Protein AF-A0A8S3T1K6-F1 (afdb_monomer)

Foldseek 3Di:
DDDDDDPPAQWDDPVQLVVLLVVLVPDPPNDDDPQQRHPQLSNCCSTRVGRDDLSNVVVVVCVVCCVPPPPCPPQQQLVVLVVCVVVVNDDPVRSVVSCVVSPFDWAFAQAPVQDDALWWKWAQDPNHIAIWGFQAFDDDDPFKTWTWIWFQDDDDDPDQTATATDIDIRGNPRNMITGDPPVPADWDDRNQLNVLSVVRGGPRPDDPPQHHRVNSSCVSTGPPDPD

Secondary structure (DSSP, 8-state):
------TTS----HHHHHHHHHHHHT-TT---BTTTBSHHHHHHHHHHS----HHHHHHHHHHHHHHHHTT---S-HHHHHHHHHHTT-S-HHHHHHHHHHHSSEEEEP-SGGG--TTPEEEEEETTEEEEEEEEEEEEE-SSEEEEEEEEEE---TTS--EEEEEEEEEETTSSSEEEE-TTTS-B--HHHHHHHHHHTTT----BTTTBSHHHHHHHHHB-----

Organism: Mytilus edulis (NCBI:txid6550)

Solvent-accessible surface area (backbone atoms only — not comparable to full-atom values): 12748 Å² total; per-residue (Å²): 138,83,83,75,78,55,98,88,51,79,58,55,55,73,70,50,23,53,50,45,49,53,53,50,72,68,34,91,85,61,64,81,33,85,76,77,39,28,72,52,13,50,51,33,26,31,39,52,69,48,74,51,39,71,76,40,56,50,59,61,42,51,61,57,48,52,72,74,51,52,95,62,63,71,49,46,66,64,60,44,48,50,56,32,33,77,71,64,67,32,57,68,72,56,37,55,53,47,49,64,68,65,71,47,53,67,48,57,24,62,52,77,85,66,58,60,54,31,36,35,37,37,35,79,51,96,89,25,63,42,30,26,26,28,59,40,82,73,47,79,57,99,61,35,36,36,28,32,29,37,30,59,44,80,73,57,100,90,44,81,34,24,26,38,79,44,83,44,76,47,51,37,80,38,73,36,24,36,54,51,53,68,89,87,40,60,58,50,56,40,68,56,13,28,52,50,46,60,75,44,54,65,46,57,75,62,32,95,87,85,32,36,31,56,52,52,33,46,61,29,32,47,57,76,79,81,114

Structure (mmCIF, N/CA/C/O backbone):
data_AF-A0A8S3T1K6-F1
#
_entry.id   AF-A0A8S3T1K6-F1
#
loop_
_atom_site.group_PDB
_atom_site.id
_atom_site.type_symbol
_atom_site.label_atom_id
_atom_site.label_alt_id
_atom_site.label_comp_id
_atom_site.label_asym_id
_atom_site.label_entity_id
_atom_site.label_seq_id
_atom_site.pdbx_PDB_ins_code
_atom_site.Cartn_x
_atom_site.Cartn_y
_atom_site.Cartn_z
_atom_site.occupancy
_atom_site.B_iso_or_equiv
_atom_site.auth_seq_id
_atom_site.auth_comp_id
_atom_site.auth_asym_id
_atom_site.auth_atom_id
_atom_site.pdbx_PDB_model_num
ATOM 1 N N . MET A 1 1 ? 0.928 -4.481 -21.062 1.00 30.59 1 MET A N 1
ATOM 2 C CA . MET A 1 1 ? 1.428 -3.323 -20.289 1.00 30.59 1 MET A CA 1
ATOM 3 C C . MET A 1 1 ? 2.335 -2.577 -21.249 1.00 30.59 1 MET A C 1
ATOM 5 O O . MET A 1 1 ? 3.313 -3.172 -21.669 1.00 30.59 1 MET A O 1
ATOM 9 N N . VAL A 1 2 ? 1.939 -1.391 -21.716 1.00 26.77 2 VAL A N 1
ATOM 10 C CA . VAL A 1 2 ? 2.766 -0.568 -22.615 1.00 26.77 2 VAL A CA 1
ATOM 11 C C . VAL A 1 2 ? 3.508 0.424 -21.729 1.00 26.77 2 VAL A C 1
ATOM 13 O O . VAL A 1 2 ? 2.879 1.086 -20.906 1.00 26.77 2 VAL A O 1
ATOM 16 N N . TYR A 1 3 ? 4.833 0.446 -21.823 1.00 37.25 3 TYR A N 1
ATOM 17 C CA . TYR A 1 3 ? 5.673 1.391 -21.096 1.00 37.25 3 TYR A CA 1
ATOM 18 C C . TYR A 1 3 ? 5.891 2.601 -22.000 1.00 37.25 3 TYR A C 1
ATOM 20 O O . TYR A 1 3 ? 6.473 2.457 -23.072 1.00 37.25 3 TYR A O 1
ATOM 28 N N . LYS A 1 4 ? 5.420 3.780 -21.585 1.00 36.78 4 LYS A N 1
ATOM 29 C CA . LYS A 1 4 ? 5.865 5.041 -22.180 1.00 36.78 4 LYS A CA 1
ATOM 30 C C . LYS A 1 4 ? 7.095 5.515 -21.419 1.00 36.78 4 LYS A C 1
ATOM 32 O O . LYS A 1 4 ? 7.043 5.740 -20.207 1.00 36.78 4 LYS A O 1
ATOM 37 N N . TYR A 1 5 ? 8.214 5.559 -22.126 1.00 40.50 5 TYR A N 1
ATOM 38 C CA . TYR A 1 5 ? 9.469 6.095 -21.622 1.00 40.50 5 TYR A CA 1
ATOM 39 C C . TYR A 1 5 ? 9.368 7.623 -21.685 1.00 40.50 5 TYR A C 1
ATOM 41 O O . TYR A 1 5 ? 8.749 8.154 -22.602 1.00 40.50 5 TYR A O 1
ATOM 49 N N . SER A 1 6 ? 9.850 8.320 -20.656 1.00 40.12 6 SER A N 1
ATOM 50 C CA . SER A 1 6 ? 9.861 9.786 -20.658 1.00 40.12 6 SER A CA 1
ATOM 51 C C . SER A 1 6 ? 10.886 10.294 -21.668 1.00 40.12 6 SER A C 1
ATOM 53 O O . SER A 1 6 ? 11.865 9.598 -21.930 1.00 40.12 6 SER A O 1
ATOM 55 N N . ASP A 1 7 ? 10.725 11.533 -22.135 1.00 43.38 7 ASP A N 1
ATOM 56 C CA . ASP A 1 7 ? 11.674 12.220 -23.035 1.00 43.38 7 ASP A CA 1
ATOM 57 C C . ASP A 1 7 ? 13.098 12.351 -22.452 1.00 43.38 7 ASP A C 1
ATOM 59 O O . ASP A 1 7 ? 14.026 12.780 -23.125 1.00 43.38 7 ASP A O 1
ATOM 63 N N . THR A 1 8 ? 13.283 11.967 -21.187 1.00 37.88 8 THR A N 1
ATOM 64 C CA . THR A 1 8 ? 14.559 11.939 -20.464 1.00 37.88 8 THR A CA 1
ATOM 65 C C . THR A 1 8 ? 15.312 10.606 -20.560 1.00 37.88 8 THR A C 1
ATOM 67 O O . THR A 1 8 ? 16.413 10.491 -20.027 1.00 37.88 8 THR A O 1
ATOM 70 N N . ILE A 1 9 ? 14.730 9.579 -21.186 1.00 45.38 9 ILE A N 1
ATOM 71 C CA . ILE A 1 9 ? 15.392 8.300 -21.467 1.00 45.38 9 ILE A CA 1
ATOM 72 C C . ILE A 1 9 ? 15.608 8.238 -22.974 1.00 45.38 9 ILE A C 1
ATOM 74 O O . ILE A 1 9 ? 14.625 8.285 -23.708 1.00 45.38 9 ILE A O 1
ATOM 78 N N . ASP A 1 10 ? 16.852 8.084 -23.431 1.00 54.78 10 ASP A N 1
ATOM 79 C CA . ASP A 1 10 ? 17.129 7.814 -24.845 1.00 54.78 10 ASP A CA 1
ATOM 80 C C . ASP A 1 10 ? 16.379 6.546 -25.269 1.00 54.78 10 ASP A C 1
ATOM 82 O O . ASP A 1 10 ? 16.622 5.442 -24.764 1.00 54.78 10 ASP A O 1
ATOM 86 N N . HIS A 1 11 ? 15.406 6.721 -26.157 1.00 57.06 11 HIS A N 1
ATOM 87 C CA . HIS A 1 11 ? 14.565 5.650 -26.658 1.00 57.06 11 HIS A CA 1
ATOM 88 C C . HIS A 1 11 ? 14.427 5.764 -28.170 1.00 57.06 11 HIS A C 1
ATOM 90 O O . HIS A 1 11 ? 14.341 6.851 -28.737 1.00 57.06 11 HIS A O 1
ATOM 96 N N . PHE A 1 12 ? 14.421 4.612 -28.829 1.00 71.50 12 PHE A N 1
ATOM 97 C CA . PHE A 1 12 ? 14.297 4.540 -30.275 1.00 71.50 12 PHE A CA 1
ATOM 98 C C . PHE A 1 12 ? 12.901 4.962 -30.733 1.00 71.50 12 PHE A C 1
ATOM 100 O O . PHE A 1 12 ? 11.913 4.826 -30.005 1.00 71.50 12 PHE A O 1
ATOM 107 N N . SER A 1 13 ? 12.801 5.426 -31.979 1.00 73.88 13 SER A N 1
ATOM 108 C CA . SER A 1 13 ? 11.503 5.751 -32.569 1.00 73.88 13 SER A CA 1
ATOM 109 C C . SER A 1 13 ? 10.594 4.510 -32.612 1.00 73.88 13 SER A C 1
ATOM 111 O O . SER A 1 13 ? 11.088 3.386 -32.737 1.00 73.88 13 SER A O 1
ATOM 113 N N . PRO A 1 14 ? 9.255 4.649 -32.587 1.00 70.38 14 PRO A N 1
ATOM 114 C CA . PRO A 1 14 ? 8.347 3.499 -32.647 1.00 70.38 14 PRO A CA 1
ATOM 115 C C . PRO A 1 14 ? 8.626 2.551 -33.823 1.00 70.38 14 PRO A C 1
ATOM 117 O O . PRO A 1 14 ? 8.550 1.330 -33.680 1.00 70.38 14 PRO A O 1
ATOM 120 N N . LYS A 1 15 ? 9.012 3.107 -34.979 1.00 74.88 15 LYS A N 1
ATOM 121 C CA . LYS A 1 15 ? 9.384 2.339 -36.173 1.00 74.88 15 LYS A CA 1
ATOM 122 C C . LYS A 1 15 ? 10.669 1.532 -35.956 1.00 74.88 15 LYS A C 1
ATOM 124 O O . LYS A 1 15 ? 10.734 0.367 -36.354 1.00 74.88 15 LYS A O 1
ATOM 129 N N . GLU A 1 16 ? 11.668 2.107 -35.295 1.00 73.12 16 GLU A N 1
ATOM 130 C CA . GLU A 1 16 ? 12.895 1.397 -34.923 1.00 73.12 16 GLU A CA 1
ATOM 131 C C . GLU A 1 16 ? 12.648 0.340 -33.849 1.00 73.12 16 GLU A C 1
ATOM 133 O O . GLU A 1 16 ? 13.160 -0.765 -33.987 1.00 73.12 16 GLU A O 1
ATOM 138 N N . ILE A 1 17 ? 11.821 0.609 -32.835 1.00 70.38 17 ILE A N 1
ATOM 139 C CA . ILE A 1 17 ? 11.464 -0.378 -31.801 1.00 70.38 17 ILE A CA 1
ATOM 140 C C . ILE A 1 17 ? 10.838 -1.623 -32.443 1.00 70.38 17 ILE A C 1
ATOM 142 O O . ILE A 1 17 ? 11.236 -2.749 -32.137 1.00 70.38 17 ILE A O 1
ATOM 146 N N . VAL A 1 18 ? 9.886 -1.431 -33.365 1.00 72.56 18 VAL A N 1
ATOM 147 C CA . VAL A 1 18 ? 9.251 -2.532 -34.109 1.00 72.56 18 VAL A CA 1
ATOM 148 C C . VAL A 1 18 ? 10.278 -3.270 -34.966 1.00 72.56 18 VAL A C 1
ATOM 150 O O . VAL A 1 18 ? 10.323 -4.499 -34.941 1.00 72.56 18 VAL A O 1
ATOM 153 N N . THR A 1 19 ? 11.144 -2.539 -35.671 1.00 75.44 19 THR A N 1
ATOM 154 C CA . THR A 1 19 ? 12.204 -3.136 -36.499 1.00 75.44 19 THR A CA 1
ATOM 155 C C . THR A 1 19 ? 13.134 -4.006 -35.655 1.00 75.44 19 THR A C 1
ATOM 157 O O . THR A 1 19 ? 13.366 -5.162 -35.994 1.00 75.44 19 THR A O 1
ATOM 160 N N . ARG A 1 20 ? 13.592 -3.493 -34.509 1.00 74.56 20 ARG A N 1
ATOM 161 C CA . ARG A 1 20 ? 14.453 -4.193 -33.546 1.00 74.56 20 ARG A CA 1
ATOM 162 C C . ARG A 1 20 ? 13.785 -5.447 -32.981 1.00 74.56 20 ARG A C 1
ATOM 164 O O . ARG A 1 20 ? 14.425 -6.489 -32.878 1.00 74.56 20 ARG A O 1
ATOM 171 N N . ALA A 1 21 ? 12.495 -5.382 -32.654 1.00 69.75 21 ALA A N 1
ATOM 172 C CA . ALA A 1 21 ? 11.753 -6.542 -32.166 1.00 69.75 21 ALA A CA 1
ATOM 173 C C . ALA A 1 21 ? 11.639 -7.649 -33.231 1.00 69.75 21 ALA A C 1
ATOM 175 O O . ALA A 1 21 ? 11.798 -8.830 -32.918 1.00 69.75 21 ALA A O 1
ATOM 176 N N . VAL A 1 22 ? 11.380 -7.272 -34.488 1.00 72.19 22 VAL A N 1
ATOM 177 C CA . VAL A 1 22 ? 11.220 -8.208 -35.611 1.00 72.19 22 VAL A CA 1
ATOM 178 C C . VAL A 1 22 ? 12.552 -8.850 -36.003 1.00 72.19 22 VAL A C 1
ATOM 180 O O . VAL A 1 22 ? 12.605 -10.069 -36.182 1.00 72.19 22 VAL A O 1
ATOM 183 N N . THR A 1 23 ? 13.634 -8.073 -36.088 1.00 75.31 23 THR A N 1
ATOM 184 C CA . THR A 1 23 ? 14.961 -8.590 -36.462 1.00 75.31 23 THR A CA 1
ATOM 185 C C . THR A 1 23 ? 15.532 -9.516 -35.394 1.00 75.31 23 THR A C 1
ATOM 187 O O . THR A 1 23 ? 16.005 -10.600 -35.721 1.00 75.31 23 THR A O 1
ATOM 190 N N . THR A 1 24 ? 15.403 -9.164 -34.114 1.00 66.25 24 THR A N 1
ATOM 191 C CA . THR A 1 24 ? 15.878 -10.004 -33.005 1.00 66.25 24 THR A CA 1
ATOM 192 C C . THR A 1 24 ? 15.071 -11.289 -32.855 1.00 66.25 24 THR A C 1
ATOM 194 O O . THR A 1 24 ? 15.651 -12.340 -32.607 1.00 66.25 24 THR A O 1
ATOM 197 N N . LYS A 1 25 ? 13.749 -11.253 -33.078 1.00 62.03 25 LYS A N 1
ATOM 198 C CA . LYS A 1 25 ? 12.913 -12.467 -33.090 1.00 62.03 25 LYS A CA 1
ATOM 199 C C . LYS A 1 25 ? 13.276 -13.422 -34.234 1.00 62.03 25 LYS A C 1
ATOM 201 O O . LYS A 1 25 ? 13.103 -14.628 -34.094 1.00 62.03 25 LYS A O 1
ATOM 206 N N . SER A 1 26 ? 13.740 -12.878 -35.356 1.00 63.03 26 SER A N 1
ATOM 207 C CA . SER A 1 26 ? 14.082 -13.646 -36.560 1.00 63.03 26 SER A CA 1
ATOM 208 C C . SER A 1 26 ? 15.537 -14.124 -36.569 1.00 63.03 26 SER A C 1
ATOM 210 O O . SER A 1 26 ? 15.937 -14.833 -37.487 1.00 63.03 26 SER A O 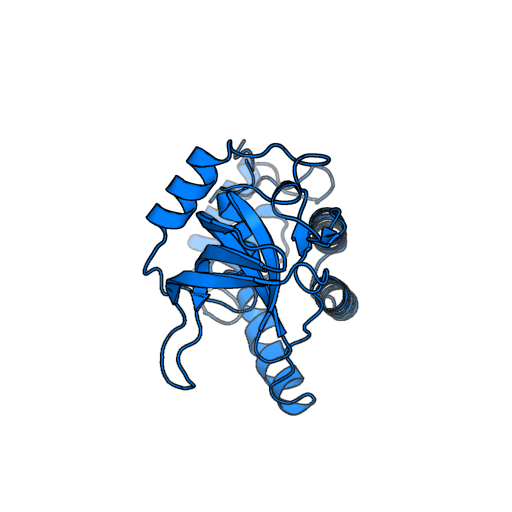1
ATOM 212 N N . ASN A 1 27 ? 16.330 -13.742 -35.562 1.00 64.38 27 ASN A N 1
ATOM 213 C CA . ASN A 1 27 ? 17.716 -14.158 -35.427 1.00 64.38 27 ASN A CA 1
ATOM 214 C C . ASN A 1 27 ? 17.783 -15.575 -34.808 1.00 64.38 27 ASN A C 1
ATOM 216 O O . ASN A 1 27 ? 17.401 -15.736 -33.647 1.00 64.38 27 ASN A O 1
ATOM 220 N N . PRO A 1 28 ? 18.281 -16.595 -35.533 1.00 56.91 28 PRO A N 1
ATOM 221 C CA . PRO A 1 28 ? 18.365 -17.972 -35.033 1.00 56.91 28 PRO A CA 1
ATOM 222 C C . PRO A 1 28 ? 19.323 -18.143 -33.838 1.00 56.91 28 PRO A C 1
ATOM 224 O O . PRO A 1 28 ? 19.193 -19.111 -33.084 1.00 56.91 28 PRO A O 1
ATOM 227 N N . ASP A 1 29 ? 20.229 -17.187 -33.611 1.00 54.16 29 ASP A N 1
ATOM 228 C CA . ASP A 1 29 ? 21.127 -17.162 -32.451 1.00 54.16 29 ASP A CA 1
ATOM 229 C C . ASP A 1 29 ? 20.469 -16.546 -31.200 1.00 54.16 29 ASP A C 1
ATOM 231 O O . ASP A 1 29 ? 20.981 -16.684 -30.083 1.00 54.16 29 ASP A O 1
ATOM 235 N N . PHE A 1 30 ? 19.303 -15.902 -31.343 1.00 50.69 30 PHE A N 1
ATOM 236 C CA . PHE A 1 30 ? 18.562 -15.322 -30.226 1.00 50.69 30 PHE A CA 1
ATOM 237 C C . PHE A 1 30 ? 17.750 -16.394 -29.482 1.00 50.69 30 PHE A C 1
ATOM 239 O O . PHE A 1 30 ? 16.598 -16.691 -29.802 1.00 50.69 30 PHE A O 1
ATOM 246 N N . LYS A 1 31 ? 18.357 -16.981 -28.444 1.00 49.34 31 LYS A N 1
ATOM 247 C CA . LYS A 1 31 ? 17.717 -17.995 -27.591 1.00 49.34 31 LYS A CA 1
ATOM 248 C C . LYS A 1 31 ? 17.148 -17.376 -26.316 1.00 49.34 31 LYS A C 1
ATOM 250 O O . LYS A 1 31 ? 17.867 -16.720 -25.557 1.00 49.34 31 LYS A O 1
ATOM 255 N N . TYR A 1 32 ? 15.863 -17.632 -26.064 1.00 41.16 32 TYR A N 1
ATOM 256 C CA . TYR A 1 32 ? 15.196 -17.249 -24.820 1.00 41.16 32 TYR A CA 1
ATOM 257 C C . TYR A 1 32 ? 15.890 -17.900 -23.622 1.00 41.16 32 TYR A C 1
ATOM 259 O O . TYR A 1 32 ? 16.110 -19.111 -23.597 1.00 41.16 32 TYR A O 1
ATOM 267 N N . ASN A 1 33 ? 16.196 -17.101 -22.604 1.00 40.28 33 ASN A N 1
ATOM 268 C CA . ASN A 1 33 ? 16.762 -17.594 -21.357 1.00 40.28 33 ASN A CA 1
ATOM 269 C C . ASN A 1 33 ? 16.266 -16.730 -20.205 1.00 40.28 33 ASN A C 1
ATOM 271 O O . ASN A 1 33 ? 16.424 -15.508 -20.207 1.00 40.28 33 ASN A O 1
ATOM 275 N N . LEU A 1 34 ? 15.685 -17.394 -19.205 1.00 36.09 34 LEU A N 1
ATOM 276 C CA . LEU A 1 34 ? 15.061 -16.746 -18.062 1.00 36.09 34 LEU A CA 1
ATOM 277 C C . LEU A 1 34 ? 16.004 -15.726 -17.405 1.00 36.09 34 LEU A C 1
ATOM 279 O O . LEU A 1 34 ? 15.537 -14.646 -17.061 1.00 36.09 34 LEU A O 1
ATOM 283 N N . LEU A 1 35 ? 17.306 -16.040 -17.314 1.00 37.03 35 LEU A N 1
ATOM 284 C CA . LEU A 1 35 ? 18.346 -15.322 -16.571 1.00 37.03 35 LEU A CA 1
ATOM 285 C C . LEU A 1 35 ? 19.154 -14.272 -17.349 1.00 37.03 35 LEU A C 1
ATOM 287 O O . LEU A 1 35 ? 19.968 -13.595 -16.736 1.00 37.03 35 LEU A O 1
ATOM 291 N N . ASN A 1 36 ? 18.980 -14.097 -18.655 1.00 35.56 36 ASN A N 1
ATOM 292 C CA . ASN A 1 36 ? 19.729 -13.071 -19.408 1.00 35.56 36 ASN A CA 1
ATOM 293 C C . ASN A 1 36 ? 19.040 -12.604 -20.703 1.00 35.56 36 ASN A C 1
ATOM 295 O O . ASN A 1 36 ? 19.295 -11.487 -21.130 1.00 35.56 36 ASN A O 1
ATOM 2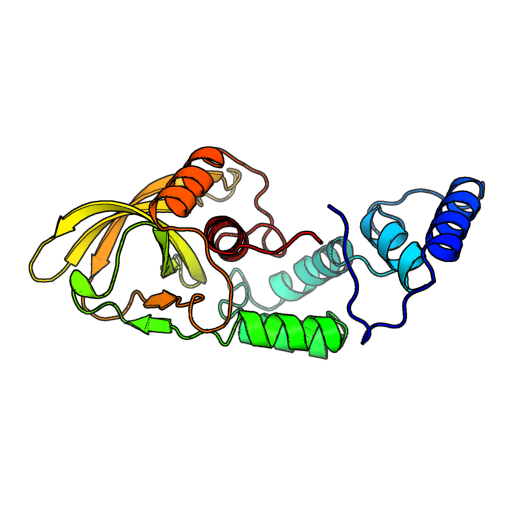99 N N . ASN A 1 37 ? 18.110 -13.387 -21.257 1.00 48.69 37 ASN A N 1
ATOM 300 C CA . ASN A 1 37 ? 17.353 -13.093 -22.479 1.00 48.69 37 ASN A CA 1
ATOM 301 C C . ASN A 1 37 ? 15.858 -13.373 -22.256 1.00 48.69 37 ASN A C 1
ATOM 303 O O . ASN A 1 37 ? 15.241 -14.188 -22.947 1.00 48.69 37 ASN A O 1
ATOM 307 N N . ASN A 1 38 ? 15.288 -12.744 -21.226 1.00 52.78 38 ASN A N 1
ATOM 308 C CA . ASN A 1 38 ? 13.867 -12.860 -20.899 1.00 52.78 38 ASN A CA 1
ATOM 309 C C . ASN A 1 38 ? 13.049 -11.730 -21.539 1.00 52.78 38 ASN A C 1
ATOM 311 O O . ASN A 1 38 ? 13.582 -10.847 -22.213 1.00 52.78 38 ASN A O 1
ATOM 315 N N . CYS A 1 39 ? 11.739 -11.738 -21.297 1.00 55.97 39 CYS A N 1
ATOM 316 C CA . CYS A 1 39 ? 10.824 -10.762 -21.877 1.00 55.97 39 CYS A CA 1
ATOM 317 C C . CYS A 1 39 ? 11.179 -9.318 -21.494 1.00 55.97 39 CYS A C 1
ATOM 319 O O . CYS A 1 39 ? 11.040 -8.424 -22.319 1.00 55.97 39 CYS A O 1
ATOM 321 N N . GLU A 1 40 ? 11.653 -9.077 -20.272 1.00 54.66 40 GLU A N 1
ATOM 322 C CA . GLU A 1 40 ? 11.992 -7.733 -19.803 1.00 54.66 40 GLU A CA 1
ATOM 323 C C . GLU A 1 40 ? 13.303 -7.236 -20.425 1.00 54.66 40 GLU A C 1
ATOM 325 O O . GLU A 1 40 ? 13.321 -6.112 -20.908 1.00 54.66 40 GLU A O 1
ATOM 330 N N . HIS A 1 41 ? 14.333 -8.091 -20.527 1.00 53.84 41 HIS A N 1
ATOM 331 C CA . HIS A 1 41 ? 15.578 -7.806 -21.262 1.00 53.84 41 HIS A CA 1
ATOM 332 C C . HIS A 1 41 ? 15.316 -7.491 -22.737 1.00 53.84 41 HIS A C 1
ATOM 334 O O . HIS A 1 41 ? 15.882 -6.552 -23.290 1.00 53.84 41 HIS A O 1
ATOM 340 N N . PHE A 1 42 ? 14.450 -8.278 -23.376 1.00 59.47 42 PHE A N 1
ATOM 341 C CA . PHE A 1 42 ? 14.073 -8.070 -24.768 1.00 59.47 42 PHE A CA 1
ATOM 342 C C . PHE A 1 42 ? 13.318 -6.749 -24.948 1.00 59.47 42 PHE A C 1
ATOM 344 O O . PHE A 1 42 ? 13.608 -5.993 -25.871 1.00 59.47 42 PHE A O 1
ATOM 351 N N . THR A 1 43 ? 12.386 -6.442 -24.043 1.00 61.53 43 THR A N 1
ATOM 352 C CA . THR A 1 43 ? 11.574 -5.222 -24.137 1.00 61.53 43 THR A CA 1
ATOM 353 C C . THR A 1 43 ? 12.418 -3.972 -23.883 1.00 61.53 43 THR A C 1
ATOM 355 O O . THR A 1 43 ? 12.320 -3.025 -24.657 1.00 61.53 43 THR A O 1
ATOM 358 N N . THR A 1 44 ? 13.300 -3.968 -22.874 1.00 56.78 44 THR A N 1
ATOM 359 C CA . THR A 1 44 ? 14.236 -2.851 -22.652 1.00 56.78 44 THR A CA 1
ATOM 360 C C . THR A 1 44 ? 15.211 -2.697 -23.813 1.00 56.78 44 THR A C 1
ATOM 362 O O . THR A 1 44 ? 15.350 -1.594 -24.329 1.00 56.78 44 THR A O 1
ATOM 365 N N . TRP A 1 45 ? 15.783 -3.784 -24.333 1.00 63.62 45 TRP A N 1
ATOM 366 C CA . TRP A 1 45 ? 16.689 -3.712 -25.483 1.00 63.62 45 TRP A CA 1
ATOM 367 C C . TRP A 1 45 ? 16.009 -3.195 -26.761 1.00 63.62 45 TRP A C 1
ATOM 369 O O . TRP A 1 45 ? 16.623 -2.448 -27.532 1.00 63.62 45 TRP A O 1
ATOM 379 N N . CYS A 1 46 ? 14.746 -3.560 -27.001 1.00 63.50 46 CYS A N 1
ATOM 380 C CA . CYS A 1 46 ? 13.997 -3.052 -28.152 1.00 63.50 46 CYS A CA 1
ATOM 381 C C . CYS A 1 46 ? 13.775 -1.542 -28.049 1.00 63.50 46 CYS A C 1
ATOM 383 O O . CYS A 1 46 ? 13.849 -0.861 -29.067 1.00 63.50 46 CYS A O 1
ATOM 385 N N . VAL A 1 47 ? 13.540 -1.030 -26.838 1.00 57.12 47 VAL A N 1
ATOM 386 C CA . VAL A 1 47 ? 13.175 0.373 -26.621 1.00 57.12 47 VAL A CA 1
ATOM 387 C C . VAL A 1 47 ? 14.383 1.289 -26.446 1.00 57.12 47 VAL A C 1
ATOM 389 O O . VAL A 1 47 ? 14.389 2.379 -27.003 1.00 57.12 47 VAL A O 1
ATOM 392 N N . THR A 1 48 ? 15.415 0.854 -25.727 1.00 52.94 48 THR A N 1
ATOM 393 C CA . THR A 1 48 ? 16.546 1.712 -25.325 1.00 52.94 48 THR A CA 1
ATOM 394 C C . THR A 1 48 ? 17.903 1.197 -25.800 1.00 52.94 48 THR A C 1
ATOM 396 O O . THR A 1 48 ? 18.925 1.840 -25.591 1.00 52.94 48 THR A O 1
ATOM 399 N N . GLY A 1 49 ? 17.961 -0.000 -26.393 1.00 53.78 49 GLY A N 1
ATOM 400 C CA . GLY A 1 49 ? 19.221 -0.620 -26.823 1.00 53.78 49 GLY A CA 1
ATOM 401 C C . GLY A 1 49 ? 20.020 -1.277 -25.709 1.00 53.78 49 GLY A C 1
ATOM 402 O O . GLY A 1 49 ? 21.007 -1.956 -25.983 1.00 53.78 49 GLY A O 1
ATOM 403 N N . GLN A 1 50 ? 19.558 -1.151 -24.467 1.00 51.00 50 GLN A N 1
ATOM 404 C CA . GLN A 1 50 ? 20.185 -1.742 -23.297 1.00 51.00 50 GLN A CA 1
ATOM 405 C C . GLN A 1 50 ? 19.373 -2.955 -22.839 1.00 51.00 50 GLN A C 1
ATOM 407 O O . GLN A 1 50 ? 18.184 -2.846 -22.549 1.00 51.00 50 GLN A O 1
ATOM 412 N N . GLY A 1 51 ? 20.009 -4.125 -22.769 1.00 49.81 51 GLY A N 1
ATOM 413 C CA . GLY A 1 51 ? 19.384 -5.323 -22.213 1.00 49.81 51 GLY A CA 1
ATOM 414 C C . GLY A 1 51 ? 19.389 -5.249 -20.692 1.00 49.81 51 GLY A C 1
ATOM 415 O O . GLY A 1 51 ? 20.391 -5.583 -20.066 1.00 49.81 51 GLY A O 1
ATOM 416 N N . LEU A 1 52 ? 18.269 -4.847 -20.088 1.00 45.78 52 LEU A N 1
ATOM 417 C CA . LEU A 1 52 ? 18.145 -4.758 -18.632 1.00 45.78 52 LEU A CA 1
ATOM 418 C C . LEU A 1 52 ? 16.870 -5.464 -18.156 1.00 45.78 52 LEU A C 1
ATOM 420 O O . LEU A 1 52 ? 15.765 -5.081 -18.533 1.00 45.78 52 LEU A O 1
ATOM 424 N N . SER A 1 53 ? 17.009 -6.484 -17.307 1.00 45.56 53 SER A N 1
ATOM 425 C CA . SER A 1 53 ? 15.879 -7.081 -16.587 1.00 45.56 53 SER A CA 1
ATOM 426 C C . SER A 1 53 ? 16.050 -6.913 -15.090 1.00 45.56 53 SER A C 1
ATOM 428 O O . SER A 1 53 ? 16.968 -7.467 -14.471 1.00 45.56 53 SER A O 1
ATOM 430 N N . LEU A 1 54 ? 15.100 -6.199 -14.493 1.00 46.34 54 LEU A N 1
ATOM 431 C CA . LEU A 1 54 ? 14.968 -6.104 -13.051 1.00 46.34 54 LEU A CA 1
ATOM 432 C C . LEU A 1 54 ? 14.725 -7.499 -12.453 1.00 46.34 54 LEU A C 1
ATOM 434 O O . LEU A 1 54 ? 15.281 -7.795 -11.401 1.00 46.34 54 LEU A O 1
ATOM 438 N N . GLN A 1 55 ? 14.001 -8.396 -13.142 1.00 40.84 55 GLN A N 1
ATOM 439 C CA . GLN A 1 55 ? 13.771 -9.788 -12.705 1.00 40.84 55 GLN A CA 1
ATOM 440 C C . GLN A 1 55 ? 15.066 -10.578 -12.439 1.00 40.84 55 GLN A C 1
ATOM 442 O O . GLN A 1 55 ? 15.111 -11.386 -11.515 1.00 40.84 55 GLN A O 1
ATOM 447 N N . ILE A 1 56 ? 16.144 -10.327 -13.186 1.00 43.03 56 ILE A N 1
ATOM 448 C CA . ILE A 1 56 ? 17.400 -11.092 -13.064 1.00 43.03 56 ILE A CA 1
ATOM 449 C C . ILE A 1 56 ? 18.387 -10.510 -12.086 1.00 43.03 56 ILE A C 1
ATOM 451 O O . ILE A 1 56 ? 19.050 -11.250 -11.349 1.00 43.03 56 ILE A O 1
ATOM 455 N N . ARG A 1 57 ? 18.428 -9.187 -11.996 1.00 43.47 57 ARG A N 1
ATOM 456 C CA . ARG A 1 57 ? 19.189 -8.526 -10.938 1.00 43.47 57 ARG A CA 1
ATOM 457 C C . ARG A 1 57 ? 18.643 -8.914 -9.563 1.00 43.47 57 ARG A C 1
ATOM 459 O O . ARG A 1 57 ? 19.437 -9.201 -8.671 1.00 43.47 57 ARG A O 1
ATOM 466 N N . LYS A 1 58 ? 17.318 -9.090 -9.444 1.00 42.00 58 LYS A N 1
ATOM 467 C CA . LYS A 1 58 ? 16.631 -9.589 -8.238 1.00 42.00 58 LYS A CA 1
ATOM 468 C C . LYS A 1 58 ? 17.108 -10.977 -7.787 1.00 42.00 58 LYS A C 1
ATOM 470 O O . LYS A 1 58 ? 17.367 -11.161 -6.603 1.00 42.00 58 LYS A O 1
ATOM 475 N N . ILE A 1 59 ? 17.315 -11.940 -8.694 1.00 46.09 59 ILE A N 1
ATOM 476 C CA . ILE A 1 59 ? 17.778 -13.302 -8.335 1.00 46.09 59 ILE A CA 1
ATOM 477 C C . ILE A 1 59 ? 19.226 -13.304 -7.812 1.00 46.09 59 ILE A C 1
ATOM 479 O O . ILE A 1 59 ? 19.529 -13.976 -6.822 1.00 46.09 59 ILE A O 1
ATOM 483 N N . ARG A 1 60 ? 20.134 -12.539 -8.439 1.00 44.84 60 ARG A N 1
ATOM 484 C CA . ARG A 1 60 ? 21.528 -12.397 -7.964 1.00 44.84 60 ARG A CA 1
ATOM 485 C C . ARG A 1 60 ? 21.602 -11.691 -6.604 1.00 44.84 60 ARG A C 1
ATOM 487 O O . ARG A 1 60 ? 22.428 -12.056 -5.772 1.00 44.84 60 ARG A O 1
ATOM 494 N N . MET A 1 61 ? 20.707 -10.736 -6.362 1.00 43.62 61 MET A N 1
ATOM 495 C CA . MET A 1 61 ? 20.621 -9.965 -5.121 1.00 43.62 61 MET A CA 1
ATOM 496 C C . MET A 1 61 ? 20.052 -10.784 -3.952 1.00 43.62 61 MET A C 1
ATOM 498 O O . MET A 1 61 ? 20.584 -10.687 -2.852 1.00 43.62 61 MET A O 1
ATOM 502 N N . VAL A 1 62 ? 19.048 -11.644 -4.184 1.00 45.44 62 VAL A N 1
ATOM 503 C CA . VAL A 1 62 ? 18.529 -12.593 -3.175 1.00 45.44 62 VAL A CA 1
ATOM 504 C C . VAL A 1 62 ? 19.666 -13.442 -2.598 1.00 45.44 62 VAL A C 1
ATOM 506 O O . VAL A 1 62 ? 19.785 -13.575 -1.389 1.00 45.44 62 VAL A O 1
ATOM 509 N N . LYS A 1 63 ? 20.589 -13.946 -3.420 1.00 46.00 63 LYS A N 1
ATOM 510 C CA . LYS A 1 63 ? 21.724 -14.718 -2.888 1.00 46.00 63 LYS A CA 1
ATOM 511 C C . LYS A 1 63 ? 22.683 -13.873 -2.033 1.00 46.00 63 LYS A C 1
ATOM 513 O O . LYS A 1 63 ? 23.177 -14.374 -1.033 1.00 46.00 63 LYS A O 1
ATOM 518 N N . GLY A 1 64 ? 22.918 -12.607 -2.389 1.00 44.12 64 GLY A N 1
ATOM 519 C CA . GLY A 1 64 ? 23.849 -11.723 -1.671 1.00 44.12 64 GLY A CA 1
ATOM 520 C C . GLY A 1 64 ? 23.279 -11.041 -0.417 1.00 44.12 64 GLY A C 1
ATOM 521 O O . GLY A 1 64 ? 23.991 -10.882 0.568 1.00 44.12 64 GLY A O 1
ATOM 522 N N . LEU A 1 65 ? 22.000 -10.650 -0.421 1.00 39.94 65 LEU A N 1
ATOM 523 C CA . LEU A 1 65 ? 21.335 -10.015 0.729 1.00 39.94 65 LEU A CA 1
ATOM 524 C C . LEU A 1 65 ? 20.931 -11.026 1.801 1.00 39.94 65 LEU A C 1
ATOM 526 O O . LEU A 1 65 ? 21.132 -10.760 2.984 1.00 39.94 65 LEU A O 1
ATOM 530 N N . PHE A 1 66 ? 20.422 -12.197 1.402 1.00 41.59 66 PHE A N 1
ATOM 531 C CA . PHE A 1 66 ? 20.048 -13.243 2.358 1.00 41.59 66 PHE A CA 1
ATOM 532 C C . PHE A 1 66 ? 21.276 -13.854 3.048 1.00 41.59 66 PHE A C 1
ATOM 534 O O . PHE A 1 66 ? 21.165 -14.275 4.196 1.00 41.59 66 PHE A O 1
ATOM 541 N N . ALA A 1 67 ? 22.439 -13.863 2.384 1.00 47.25 67 ALA A N 1
ATOM 542 C CA . ALA A 1 67 ? 23.694 -14.334 2.969 1.00 47.25 67 ALA A CA 1
ATOM 543 C C . ALA A 1 67 ? 24.247 -13.398 4.060 1.00 47.25 67 ALA A C 1
ATOM 545 O O . ALA A 1 67 ? 24.866 -13.884 5.000 1.00 47.25 67 ALA A O 1
ATOM 546 N N . ASN A 1 68 ? 23.999 -12.083 3.970 1.00 40.91 68 ASN A N 1
ATOM 547 C CA . ASN A 1 68 ? 24.638 -11.098 4.853 1.00 40.91 68 ASN A CA 1
ATOM 548 C C . ASN A 1 68 ? 23.716 -10.469 5.914 1.00 40.91 68 ASN A C 1
ATOM 550 O O . ASN A 1 68 ? 24.238 -9.899 6.866 1.00 40.91 68 ASN A O 1
ATOM 554 N N . GLN A 1 69 ? 22.381 -10.518 5.780 1.00 37.97 69 GLN A N 1
ATOM 555 C CA . GLN A 1 69 ? 21.475 -9.759 6.673 1.00 37.97 69 GLN A CA 1
ATOM 556 C C . GLN A 1 69 ? 20.334 -10.571 7.311 1.00 37.97 69 GLN A C 1
ATOM 558 O O . GLN A 1 69 ? 19.507 -10.018 8.039 1.00 37.97 69 GLN A O 1
ATOM 563 N N . GLY A 1 70 ? 20.282 -11.891 7.098 1.00 37.69 70 GLY A N 1
ATOM 564 C CA . GLY A 1 70 ? 19.168 -12.709 7.584 1.00 37.69 70 GLY A CA 1
ATOM 565 C C . GLY A 1 70 ? 17.821 -12.205 7.047 1.00 37.69 70 GLY A C 1
ATOM 566 O O . GLY A 1 70 ? 17.755 -11.438 6.095 1.00 37.69 70 GLY A O 1
ATOM 567 N N . PHE A 1 71 ? 16.712 -12.620 7.650 1.00 33.53 71 PHE A N 1
ATOM 568 C CA . PHE A 1 71 ? 15.343 -12.299 7.208 1.00 33.53 71 PHE A CA 1
ATOM 569 C C . PHE A 1 71 ? 14.990 -10.787 7.195 1.00 33.53 71 PHE A C 1
ATOM 571 O O . PHE A 1 71 ? 13.864 -10.427 6.854 1.00 33.53 71 PHE A O 1
ATOM 578 N N . GLN A 1 72 ? 15.923 -9.897 7.565 1.00 39.09 72 GLN A N 1
ATOM 579 C CA . GLN A 1 72 ? 15.775 -8.442 7.504 1.00 39.09 72 GLN A CA 1
ATOM 580 C C . GLN A 1 72 ? 15.940 -7.950 6.060 1.00 39.09 72 GLN A C 1
ATOM 582 O O . GLN A 1 72 ? 16.906 -7.286 5.697 1.00 39.09 72 GLN A O 1
ATOM 587 N N . GLY A 1 73 ? 14.966 -8.280 5.212 1.00 43.19 73 GLY A N 1
ATOM 588 C CA . GLY A 1 73 ? 14.765 -7.545 3.971 1.00 43.19 73 GLY A CA 1
ATOM 589 C C . GLY A 1 73 ? 14.565 -6.072 4.322 1.00 43.19 73 GLY A C 1
ATOM 590 O O . GLY A 1 73 ? 13.651 -5.752 5.079 1.00 43.19 73 GLY A O 1
ATOM 591 N N . ILE A 1 74 ? 15.471 -5.228 3.829 1.00 46.97 74 ILE A N 1
ATOM 592 C CA . ILE A 1 74 ? 15.530 -3.768 3.973 1.00 46.97 74 ILE A CA 1
ATOM 593 C C . ILE A 1 74 ? 14.111 -3.190 4.091 1.00 46.97 74 ILE A C 1
ATOM 595 O O . ILE A 1 74 ? 13.381 -3.113 3.107 1.00 46.97 74 ILE A O 1
ATOM 599 N N . GLY A 1 75 ? 13.700 -2.859 5.319 1.00 51.00 75 GLY A N 1
ATOM 600 C CA . GLY A 1 75 ? 12.328 -2.440 5.605 1.00 51.00 75 GLY A CA 1
ATOM 601 C C . GLY A 1 75 ? 11.993 -1.067 5.027 1.00 51.00 75 GLY A C 1
ATOM 602 O O . GLY A 1 75 ? 10.832 -0.769 4.793 1.00 51.00 75 GLY A O 1
ATOM 603 N N . ASP A 1 76 ? 13.001 -0.246 4.767 1.00 62.50 76 ASP A N 1
ATOM 604 C CA . ASP A 1 76 ? 12.836 1.098 4.234 1.00 62.50 76 ASP A CA 1
ATOM 605 C C . ASP A 1 76 ? 12.943 1.079 2.699 1.00 62.50 76 ASP A C 1
ATOM 607 O O . ASP A 1 76 ? 14.001 0.792 2.134 1.00 62.50 76 ASP A O 1
ATOM 611 N N . GLU A 1 77 ? 11.833 1.362 2.010 1.00 64.75 77 GLU A N 1
ATOM 612 C CA . GLU A 1 77 ? 11.788 1.398 0.544 1.00 64.75 77 GLU A CA 1
ATOM 613 C C . GLU A 1 77 ? 12.700 2.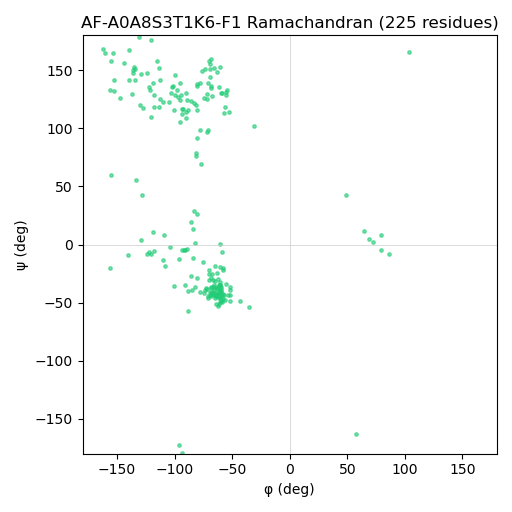479 -0.050 1.00 64.75 77 GLU A C 1
ATOM 615 O O . GLU A 1 77 ? 13.234 2.269 -1.139 1.00 64.75 77 GLU A O 1
ATOM 620 N N . THR A 1 78 ? 12.925 3.587 0.663 1.00 71.56 78 THR A N 1
ATOM 621 C CA . THR A 1 78 ? 13.842 4.663 0.265 1.00 71.56 78 THR A CA 1
ATOM 622 C C . THR A 1 78 ? 15.285 4.186 0.375 1.00 71.56 78 THR A C 1
ATOM 624 O O . THR A 1 78 ? 16.064 4.313 -0.572 1.00 71.56 78 THR A O 1
ATOM 627 N N . LEU A 1 79 ? 15.634 3.524 1.483 1.00 70.88 79 LEU A N 1
ATOM 628 C CA . LEU A 1 79 ? 16.951 2.901 1.640 1.00 70.88 79 LEU A CA 1
ATOM 629 C C . LEU A 1 79 ? 17.188 1.816 0.581 1.00 70.88 79 LEU A C 1
ATOM 631 O O . LEU A 1 79 ? 18.272 1.744 0.001 1.00 70.88 79 LEU A O 1
ATOM 635 N N . ARG A 1 80 ? 16.173 0.993 0.288 1.00 66.75 80 ARG A N 1
ATOM 636 C CA . ARG A 1 80 ? 16.233 -0.006 -0.787 1.00 66.75 80 ARG A CA 1
ATOM 637 C C . ARG A 1 80 ? 16.473 0.668 -2.136 1.00 66.75 80 ARG A C 1
ATOM 639 O O . ARG A 1 80 ? 17.378 0.246 -2.843 1.00 66.75 80 ARG A O 1
ATOM 646 N N . ASN A 1 81 ? 15.719 1.718 -2.466 1.00 65.25 81 ASN A N 1
ATOM 647 C CA . ASN A 1 81 ? 15.859 2.469 -3.716 1.00 65.25 81 ASN A CA 1
ATOM 648 C C . ASN A 1 81 ? 17.284 3.026 -3.889 1.00 65.25 81 ASN A C 1
ATOM 650 O O . ASN A 1 81 ? 17.886 2.876 -4.953 1.00 65.25 81 ASN A O 1
ATOM 654 N N . LYS A 1 82 ? 17.856 3.584 -2.814 1.00 74.25 82 LYS A N 1
ATOM 655 C CA . LYS A 1 82 ? 19.235 4.088 -2.782 1.00 74.25 82 LYS A CA 1
ATOM 656 C C . LYS A 1 82 ? 20.271 2.979 -2.978 1.00 74.25 82 LYS A C 1
ATOM 658 O O . LYS A 1 82 ? 21.104 3.082 -3.873 1.00 74.25 82 LYS A O 1
ATOM 663 N N . ILE A 1 83 ? 20.180 1.891 -2.207 1.00 67.19 83 ILE A N 1
ATOM 664 C CA . ILE A 1 83 ? 21.080 0.729 -2.335 1.00 67.19 83 ILE A CA 1
ATOM 665 C C . ILE A 1 83 ? 20.984 0.122 -3.736 1.00 67.19 83 ILE A C 1
ATOM 667 O O . ILE A 1 83 ? 21.984 -0.343 -4.288 1.00 67.19 83 ILE A O 1
ATOM 671 N N . GLU A 1 84 ? 19.780 0.082 -4.310 1.00 61.97 84 GLU A N 1
ATOM 672 C CA . GLU A 1 84 ? 19.592 -0.391 -5.668 1.00 61.97 84 GLU A CA 1
ATOM 673 C C . GLU A 1 84 ? 20.340 0.514 -6.646 1.00 61.97 84 GLU A C 1
ATOM 675 O O . GLU A 1 84 ? 21.192 0.007 -7.372 1.00 61.97 84 GLU A O 1
ATOM 680 N N . PHE A 1 85 ? 20.125 1.829 -6.616 1.00 62.59 85 PHE A N 1
ATOM 681 C CA . PHE A 1 85 ? 20.838 2.781 -7.471 1.00 62.59 85 PHE A CA 1
ATOM 682 C C . PHE A 1 85 ? 22.370 2.708 -7.330 1.00 62.59 85 PHE A C 1
ATOM 684 O O . PHE A 1 85 ? 23.060 2.555 -8.337 1.00 62.59 85 PHE A O 1
ATOM 691 N N . GLU A 1 86 ? 22.902 2.699 -6.104 1.00 72.38 86 GLU A N 1
ATOM 692 C CA . GLU A 1 86 ? 24.349 2.616 -5.826 1.00 72.38 86 GLU A CA 1
ATOM 693 C C . GLU A 1 86 ? 24.993 1.332 -6.372 1.00 72.38 86 GLU A C 1
ATOM 695 O O . GLU A 1 86 ? 26.136 1.336 -6.822 1.00 72.38 86 GLU A O 1
ATOM 700 N N . LYS A 1 87 ? 24.244 0.223 -6.407 1.00 60.34 87 LYS A N 1
ATOM 701 C CA . LYS A 1 87 ? 24.682 -1.051 -7.011 1.00 60.34 87 LYS A CA 1
ATOM 702 C C . LYS A 1 87 ? 24.458 -1.100 -8.531 1.00 60.34 87 LYS A C 1
ATOM 704 O O . LYS A 1 87 ? 24.467 -2.176 -9.138 1.00 60.34 87 LYS A O 1
ATOM 709 N N . GLY A 1 88 ? 24.172 0.050 -9.143 1.00 51.03 88 GLY A N 1
ATOM 710 C CA . GLY A 1 88 ? 23.798 0.225 -10.545 1.00 51.03 88 GLY A CA 1
ATOM 711 C C . GLY A 1 88 ? 22.417 -0.336 -10.898 1.00 51.03 88 GLY A C 1
ATOM 712 O O . GLY A 1 88 ? 22.101 -0.407 -12.084 1.00 51.03 88 GLY A O 1
ATOM 713 N N . MET 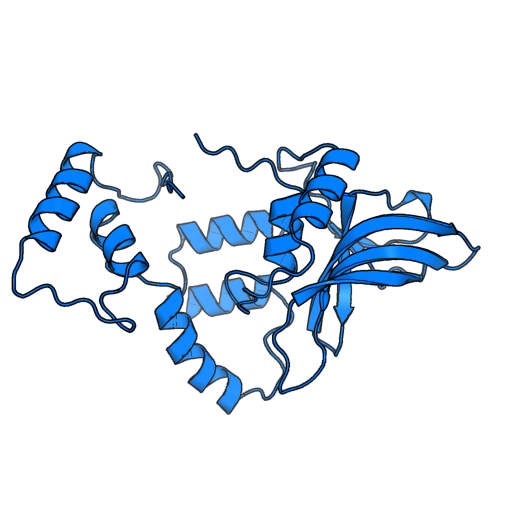A 1 89 ? 21.662 -0.832 -9.902 1.00 50.84 89 MET A N 1
ATOM 714 C CA . MET A 1 89 ? 20.295 -1.417 -9.855 1.00 50.84 89 MET A CA 1
ATOM 715 C C . MET A 1 89 ? 19.265 -0.833 -10.792 1.00 50.84 89 MET A C 1
ATOM 717 O O . MET A 1 89 ? 18.577 -1.496 -11.574 1.00 50.84 89 MET A O 1
ATOM 721 N N . LEU A 1 90 ? 19.206 0.472 -10.629 1.00 48.97 90 LEU A N 1
ATOM 722 C CA . LEU A 1 90 ? 18.291 1.393 -11.233 1.00 48.97 90 LEU A CA 1
ATOM 723 C C . LEU A 1 90 ? 19.158 2.337 -12.046 1.00 48.97 90 LEU A C 1
ATOM 725 O O . LEU A 1 90 ? 20.226 2.749 -11.598 1.00 48.97 90 LEU A O 1
ATOM 729 N N . CYS A 1 91 ? 18.705 2.679 -13.243 1.00 50.91 91 CYS A N 1
ATOM 730 C CA . CYS A 1 91 ? 19.238 3.863 -13.893 1.00 50.91 91 CYS A CA 1
ATOM 731 C C . CYS A 1 91 ? 18.78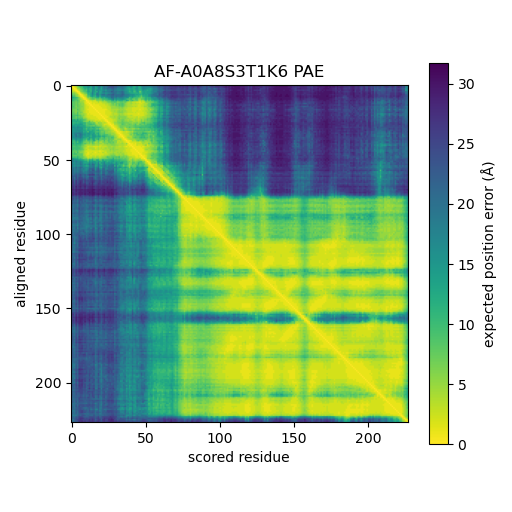4 5.109 -13.115 1.00 50.91 91 CYS A C 1
ATOM 733 O O . CYS A 1 91 ? 17.781 5.059 -12.393 1.00 50.91 91 CYS A O 1
ATOM 735 N N . ALA A 1 92 ? 19.492 6.226 -13.286 1.00 55.34 92 ALA A N 1
ATOM 736 C CA . ALA A 1 92 ? 19.156 7.485 -12.618 1.00 55.34 92 ALA A CA 1
ATOM 737 C C . ALA A 1 92 ? 17.677 7.897 -12.810 1.00 55.34 92 ALA A C 1
ATOM 739 O O . ALA A 1 92 ? 17.014 8.154 -11.806 1.00 55.34 92 ALA A O 1
ATOM 740 N N . PRO A 1 93 ? 17.076 7.792 -14.017 1.00 49.78 93 PRO A N 1
ATOM 741 C CA . PRO A 1 93 ? 15.652 8.094 -14.195 1.00 49.78 93 PRO A CA 1
ATOM 742 C C . PRO A 1 93 ? 14.700 7.206 -13.375 1.00 49.78 93 PRO A C 1
ATOM 744 O O . PRO A 1 93 ? 13.664 7.670 -12.898 1.00 49.78 93 PRO A O 1
ATOM 747 N N . CYS A 1 94 ? 15.019 5.917 -13.205 1.00 48.91 94 CYS A N 1
ATOM 748 C CA . CYS A 1 94 ? 14.214 5.006 -12.385 1.00 48.91 94 CYS A CA 1
ATOM 749 C C . CYS A 1 94 ? 14.365 5.306 -10.891 1.00 48.91 94 CYS A C 1
ATOM 751 O O . CYS A 1 94 ? 13.377 5.246 -10.162 1.00 48.91 94 CYS A O 1
ATOM 753 N N . PHE A 1 95 ? 15.577 5.648 -10.450 1.00 59.12 95 PHE A N 1
ATOM 754 C CA . PHE A 1 95 ? 15.839 6.066 -9.077 1.00 59.12 95 PHE A CA 1
ATOM 755 C C . PHE A 1 95 ? 15.059 7.339 -8.729 1.00 59.12 95 PHE A C 1
ATOM 757 O O . PHE A 1 95 ? 14.294 7.326 -7.768 1.00 59.12 95 PHE A O 1
ATOM 764 N N . GLU A 1 96 ? 15.151 8.383 -9.558 1.00 59.53 96 GLU A N 1
ATOM 765 C CA . GLU A 1 96 ? 14.434 9.653 -9.370 1.00 59.53 96 GLU A CA 1
ATOM 766 C C . GLU A 1 96 ? 12.911 9.478 -9.384 1.00 59.53 96 GLU A C 1
ATOM 768 O O . GLU A 1 96 ? 12.188 10.086 -8.594 1.00 59.53 96 GLU A O 1
ATOM 773 N N . ARG A 1 97 ? 12.393 8.622 -10.273 1.00 57.38 97 ARG A N 1
ATOM 774 C CA . ARG A 1 97 ? 10.960 8.311 -10.311 1.00 57.38 97 ARG A CA 1
ATOM 775 C C . ARG A 1 97 ? 10.506 7.612 -9.033 1.00 57.38 97 ARG A C 1
ATOM 777 O O . ARG A 1 97 ? 9.440 7.934 -8.513 1.00 57.38 97 ARG A O 1
ATOM 784 N N . ASN A 1 98 ? 11.292 6.660 -8.540 1.00 59.19 98 ASN A N 1
ATOM 785 C CA . ASN A 1 98 ? 10.995 5.981 -7.287 1.00 59.19 98 ASN A CA 1
ATOM 786 C C . ASN A 1 98 ? 11.076 6.950 -6.102 1.00 59.19 98 AS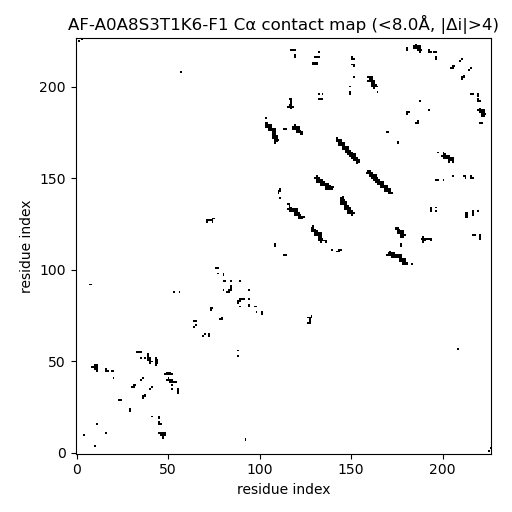N A C 1
ATOM 788 O O . ASN A 1 98 ? 10.151 6.951 -5.300 1.00 59.19 98 ASN A O 1
ATOM 792 N N . GLU A 1 99 ? 12.094 7.813 -6.030 1.00 68.50 99 GLU A N 1
ATOM 793 C CA . GLU A 1 99 ? 12.226 8.853 -4.994 1.00 68.50 99 GLU A CA 1
ATOM 794 C C . GLU A 1 99 ? 10.948 9.694 -4.896 1.00 68.50 99 GLU A C 1
ATOM 796 O O . GLU A 1 99 ? 10.377 9.828 -3.817 1.00 68.50 99 GLU A O 1
ATOM 801 N N . LYS A 1 100 ? 10.419 10.171 -6.032 1.00 66.62 100 LYS A N 1
ATOM 802 C CA . LYS A 1 100 ? 9.168 10.951 -6.063 1.00 66.62 100 LYS A CA 1
ATOM 803 C C . LYS A 1 100 ? 7.951 10.184 -5.547 1.00 66.62 100 LYS A C 1
ATOM 805 O O . LYS A 1 100 ? 7.054 10.782 -4.965 1.00 66.62 100 LYS A O 1
ATOM 810 N N . ILE A 1 101 ? 7.877 8.875 -5.784 1.00 64.88 101 ILE A N 1
ATOM 811 C CA . ILE A 1 101 ? 6.749 8.049 -5.322 1.00 64.88 101 ILE A CA 1
ATOM 812 C C . ILE A 1 101 ? 6.906 7.676 -3.843 1.00 64.88 101 ILE A C 1
ATOM 814 O O . ILE A 1 101 ? 5.911 7.455 -3.159 1.00 64.88 101 ILE A O 1
ATOM 818 N N . LEU A 1 102 ? 8.141 7.572 -3.354 1.00 69.12 102 LEU A N 1
ATOM 819 C CA . LEU A 1 102 ? 8.452 7.175 -1.981 1.00 69.12 102 LEU A CA 1
ATOM 820 C C . LEU A 1 102 ? 8.438 8.355 -1.005 1.00 69.12 102 LEU A C 1
ATOM 822 O O . LEU A 1 102 ? 8.132 8.152 0.171 1.00 69.12 102 LEU A O 1
ATOM 826 N N . ASN A 1 103 ? 8.707 9.567 -1.495 1.00 74.00 103 ASN A N 1
ATOM 827 C CA . ASN A 1 103 ? 8.738 10.805 -0.715 1.00 74.00 103 ASN A CA 1
ATOM 828 C C . ASN A 1 103 ? 7.361 11.480 -0.567 1.00 74.00 103 ASN A C 1
ATOM 830 O O . ASN A 1 103 ? 7.270 12.667 -0.269 1.00 74.00 103 ASN A O 1
ATOM 834 N N . VAL A 1 104 ? 6.285 10.726 -0.789 1.00 78.69 104 VAL A N 1
ATOM 835 C CA . VAL A 1 104 ? 4.923 11.184 -0.508 1.00 78.69 104 VAL A CA 1
ATOM 836 C C . VAL A 1 104 ? 4.690 11.304 0.994 1.00 78.69 104 VAL A C 1
ATOM 838 O O . VAL A 1 104 ? 5.273 10.573 1.806 1.00 78.69 104 VAL A O 1
ATOM 841 N N . THR A 1 105 ? 3.807 12.222 1.372 1.00 86.25 105 THR A N 1
ATOM 842 C CA . THR A 1 105 ? 3.579 12.552 2.778 1.00 86.25 105 THR A CA 1
ATOM 843 C C . THR A 1 105 ? 2.921 11.384 3.514 1.00 86.25 105 THR A C 1
ATOM 845 O O . THR A 1 105 ? 1.970 10.768 3.032 1.00 86.25 105 THR A O 1
ATOM 848 N N . LYS A 1 106 ? 3.433 11.068 4.710 1.00 89.12 106 LYS A N 1
ATOM 849 C CA . LYS A 1 106 ? 2.899 10.016 5.586 1.00 89.12 106 LYS A CA 1
ATOM 850 C C . LYS A 1 106 ? 2.491 10.616 6.922 1.00 89.12 106 LYS A C 1
ATOM 852 O O . LYS A 1 106 ? 3.362 10.981 7.712 1.00 89.12 106 LYS A O 1
ATOM 857 N N . GLN A 1 107 ? 1.190 10.677 7.182 1.00 92.81 107 GLN A N 1
ATOM 858 C CA . GLN A 1 107 ? 0.644 11.274 8.399 1.00 92.81 107 GLN A CA 1
ATOM 859 C C . GLN A 1 107 ? 0.331 10.197 9.445 1.00 92.81 107 GLN A C 1
ATOM 861 O O . GLN A 1 107 ? -0.261 9.173 9.098 1.00 92.81 107 GLN A O 1
ATOM 866 N N . PRO A 1 108 ? 0.738 10.369 10.714 1.00 96.00 108 PRO A N 1
ATOM 867 C CA . PRO A 1 108 ? 0.387 9.436 11.778 1.00 96.00 108 PRO A CA 1
ATOM 868 C C . PRO A 1 108 ? -1.112 9.498 12.084 1.00 96.00 108 PRO A C 1
ATOM 870 O O . PRO A 1 108 ? -1.669 10.580 12.224 1.00 96.00 108 PRO A O 1
ATOM 873 N N . ILE A 1 109 ? -1.744 8.338 12.255 1.00 96.44 109 ILE A N 1
ATOM 874 C CA . ILE A 1 109 ? -3.160 8.254 12.631 1.00 96.44 109 ILE A CA 1
ATOM 875 C C . ILE A 1 109 ? -3.279 8.448 14.148 1.00 96.44 109 ILE A C 1
ATOM 877 O O . ILE A 1 109 ? -2.699 7.684 14.927 1.00 96.44 109 ILE A O 1
ATOM 881 N N . LYS A 1 110 ? -4.016 9.478 14.571 1.00 96.56 110 LYS A N 1
ATOM 882 C CA . LYS A 1 110 ? -4.244 9.857 15.978 1.00 96.56 110 LYS A CA 1
ATOM 883 C C . LYS A 1 110 ? -5.722 9.842 16.365 1.00 96.56 110 LYS A C 1
ATOM 885 O O . LYS A 1 110 ? -6.053 9.990 17.536 1.00 96.56 110 LYS A O 1
ATOM 890 N N . SER A 1 111 ? -6.608 9.673 15.395 1.00 96.19 111 SER A N 1
ATOM 891 C CA . SER A 1 111 ? -8.050 9.667 15.575 1.00 96.19 111 SER A CA 1
ATOM 892 C C . SER A 1 111 ? -8.740 9.018 14.375 1.00 96.19 111 SER A C 1
ATOM 894 O O . SER A 1 111 ? -8.146 8.824 13.313 1.00 96.19 111 SER A O 1
ATOM 896 N N . LYS A 1 112 ? -10.037 8.723 14.512 1.00 95.69 112 LYS A N 1
ATOM 897 C CA . LYS A 1 112 ? -10.858 8.203 13.408 1.00 95.69 112 LYS A CA 1
ATOM 898 C C . LYS A 1 112 ? -10.994 9.190 12.240 1.00 95.69 112 LYS A C 1
ATOM 900 O O . LYS A 1 112 ? -11.286 8.750 11.135 1.00 95.69 112 LYS A O 1
ATOM 905 N N . SER A 1 113 ? -10.840 10.498 12.459 1.00 95.44 113 SER A N 1
ATOM 906 C CA . SER A 1 113 ? -10.934 11.503 11.387 1.00 95.44 113 SER A CA 1
ATOM 907 C C . SER A 1 113 ? -9.708 11.552 10.479 1.00 95.44 113 SER A C 1
ATOM 909 O O . SER A 1 113 ? -9.810 12.104 9.391 1.00 95.44 113 SER A O 1
ATOM 911 N N . ASP A 1 114 ? -8.584 10.957 10.885 1.00 95.62 114 ASP A N 1
ATOM 912 C CA . ASP A 1 114 ? -7.336 10.986 10.107 1.00 95.62 114 ASP A CA 1
ATOM 913 C C . ASP A 1 114 ? -7.301 9.931 8.992 1.00 95.62 114 ASP A C 1
ATOM 915 O O . ASP A 1 114 ? -6.274 9.750 8.338 1.00 95.62 114 ASP A O 1
ATOM 919 N N . VAL A 1 115 ? -8.379 9.158 8.836 1.00 95.62 115 VAL A N 1
ATOM 920 C CA . VAL A 1 115 ? -8.403 7.999 7.953 1.00 95.62 115 VAL A CA 1
ATOM 921 C C . VAL A 1 115 ? -9.805 7.707 7.430 1.00 95.62 115 VAL A C 1
ATOM 923 O O . VAL A 1 115 ? -10.796 7.777 8.161 1.00 95.62 115 VAL A O 1
ATOM 926 N N . GLU A 1 116 ? -9.884 7.315 6.164 1.00 96.56 116 GLU A N 1
ATOM 927 C CA . GLU A 1 116 ? -11.119 6.892 5.512 1.00 96.56 116 GLU A CA 1
ATOM 928 C C . GLU A 1 116 ? -10.965 5.556 4.764 1.00 96.56 116 GLU A C 1
ATOM 930 O O . GLU A 1 116 ? -9.916 4.904 4.764 1.00 96.56 116 GLU A O 1
ATOM 935 N N . ILE A 1 117 ? -12.057 5.082 4.160 1.00 97.81 117 ILE A N 1
ATOM 936 C CA . ILE A 1 117 ? -11.991 3.912 3.280 1.00 97.81 117 ILE A CA 1
ATOM 937 C C . ILE A 1 117 ? -11.163 4.240 2.031 1.00 97.81 117 ILE A C 1
ATOM 939 O O . ILE A 1 117 ? -11.069 5.382 1.605 1.00 97.81 117 ILE A O 1
ATOM 943 N N . GLY A 1 118 ? -10.525 3.240 1.428 1.00 95.38 118 GLY A N 1
ATOM 944 C CA . GLY A 1 118 ? -9.669 3.448 0.260 1.00 95.38 118 GLY A CA 1
ATOM 945 C C . GLY A 1 118 ? -8.334 4.137 0.566 1.00 95.38 118 GLY A C 1
ATOM 946 O O . GLY A 1 118 ? -7.545 4.376 -0.352 1.00 95.38 118 GLY A O 1
ATOM 947 N N . ASP A 1 119 ? -8.030 4.442 1.825 1.00 96.94 119 ASP A N 1
ATOM 948 C CA . ASP A 1 119 ? -6.708 4.918 2.212 1.00 96.94 119 ASP A CA 1
ATOM 949 C C . ASP A 1 119 ? -5.670 3.807 2.256 1.00 96.94 119 ASP A C 1
ATOM 951 O O . ASP A 1 119 ? -5.959 2.642 2.550 1.00 96.94 119 ASP A O 1
ATOM 955 N N . ILE A 1 120 ? -4.430 4.200 1.959 1.00 93.88 120 ILE A N 1
ATOM 956 C CA . ILE A 1 120 ? -3.261 3.342 2.102 1.00 93.88 120 ILE A CA 1
ATOM 957 C C . ILE A 1 120 ? -2.656 3.603 3.472 1.00 93.88 120 ILE A C 1
ATOM 959 O O . ILE A 1 120 ? -2.134 4.688 3.729 1.00 93.88 120 ILE A O 1
ATOM 963 N N . ILE A 1 121 ? -2.660 2.580 4.319 1.00 94.62 121 ILE A N 1
ATOM 964 C CA . ILE A 1 121 ? -1.967 2.609 5.601 1.00 94.62 121 ILE A CA 1
ATOM 965 C C . ILE A 1 121 ? -0.635 1.878 5.517 1.00 94.62 121 ILE A C 1
ATOM 967 O O . ILE A 1 121 ? -0.498 0.863 4.831 1.00 94.62 121 ILE A O 1
ATOM 971 N N . THR A 1 122 ? 0.334 2.388 6.266 1.00 90.12 122 THR A N 1
ATOM 972 C CA . THR A 1 122 ? 1.654 1.792 6.452 1.00 90.12 122 THR A CA 1
ATOM 973 C C . THR A 1 122 ? 1.889 1.527 7.931 1.00 90.12 122 THR A C 1
ATOM 975 O O . THR A 1 122 ? 1.603 2.374 8.778 1.00 90.12 122 THR A O 1
ATOM 978 N N . TYR A 1 123 ? 2.365 0.325 8.245 1.00 88.19 123 TYR A N 1
ATOM 979 C CA . TYR A 1 123 ? 2.593 -0.132 9.614 1.00 88.19 123 TYR A CA 1
ATOM 980 C C . TYR A 1 123 ? 3.697 -1.191 9.660 1.00 88.19 123 TYR A C 1
ATOM 982 O O . TYR A 1 123 ? 4.078 -1.773 8.640 1.00 88.19 123 TYR A O 1
ATOM 990 N N . THR A 1 124 ? 4.211 -1.454 10.858 1.00 79.19 124 THR A N 1
ATOM 991 C CA . THR A 1 124 ? 5.224 -2.490 11.077 1.00 79.19 124 THR A CA 1
ATOM 992 C C . THR A 1 124 ? 4.563 -3.862 11.226 1.00 79.19 124 THR A C 1
ATOM 994 O O . THR A 1 124 ? 3.766 -4.087 12.133 1.00 79.19 124 THR A O 1
ATOM 997 N N . TYR A 1 125 ? 4.936 -4.812 10.369 1.00 66.44 125 TYR A N 1
ATOM 998 C CA . TYR A 1 125 ? 4.471 -6.199 10.360 1.00 66.44 125 TYR A CA 1
ATOM 999 C C . TYR A 1 125 ? 5.679 -7.146 10.368 1.00 66.44 125 TYR A C 1
ATOM 1001 O O . TYR A 1 125 ? 6.495 -7.122 9.451 1.00 66.44 125 TYR A O 1
ATOM 1009 N N . TYR A 1 126 ? 5.835 -7.968 11.414 1.00 64.06 126 TYR A N 1
ATOM 1010 C CA . TYR A 1 126 ? 7.013 -8.839 11.607 1.00 64.06 126 TYR A CA 1
ATOM 1011 C C . TYR A 1 126 ? 8.367 -8.110 11.445 1.00 64.06 126 TYR A C 1
ATOM 1013 O O . TYR A 1 126 ? 9.293 -8.638 10.838 1.00 64.06 126 TYR A O 1
ATOM 1021 N N . ARG A 1 127 ? 8.487 -6.893 12.005 1.00 62.22 127 ARG A N 1
ATOM 1022 C CA . ARG A 1 127 ? 9.669 -6.005 11.884 1.00 62.22 127 ARG A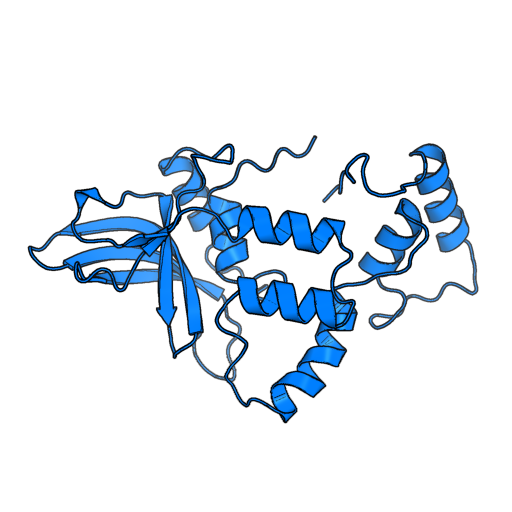 CA 1
ATOM 1023 C C . ARG A 1 127 ? 9.969 -5.506 10.461 1.00 62.22 127 ARG A C 1
ATOM 1025 O O . ARG A 1 127 ? 11.021 -4.917 10.236 1.00 62.22 127 ARG A O 1
ATOM 1032 N N . CYS A 1 128 ? 9.047 -5.692 9.522 1.00 65.62 128 CYS A N 1
ATOM 1033 C CA . CYS A 1 128 ? 9.121 -5.144 8.173 1.00 65.62 128 CYS A CA 1
ATOM 1034 C C . CYS A 1 128 ? 8.020 -4.104 7.968 1.00 65.62 128 CYS A C 1
ATOM 1036 O O . CYS A 1 128 ? 6.956 -4.187 8.580 1.00 65.62 128 CYS A O 1
ATOM 1038 N N . TRP A 1 129 ? 8.254 -3.138 7.087 1.00 68.75 129 TRP A N 1
ATOM 1039 C CA . TRP A 1 129 ? 7.206 -2.215 6.670 1.00 68.75 129 TRP A CA 1
ATOM 1040 C C . TRP A 1 129 ? 6.199 -2.938 5.786 1.00 68.75 129 TRP A C 1
ATOM 1042 O O . TRP A 1 129 ? 6.569 -3.750 4.935 1.00 68.75 129 TRP A O 1
ATOM 1052 N N . HIS A 1 130 ? 4.922 -2.642 5.996 1.00 83.75 130 HIS A N 1
ATOM 1053 C CA . HIS A 1 130 ? 3.837 -3.265 5.258 1.00 83.75 130 HIS A CA 1
ATOM 1054 C C . HIS A 1 130 ? 2.772 -2.238 4.910 1.00 83.75 130 HIS A C 1
ATOM 1056 O O . HIS A 1 130 ? 2.458 -1.363 5.715 1.00 83.75 130 HIS A O 1
ATOM 1062 N N . SER A 1 131 ? 2.219 -2.378 3.710 1.00 87.62 131 SER A N 1
ATOM 1063 C CA . SER A 1 131 ? 1.195 -1.482 3.175 1.00 87.62 131 SER A CA 1
ATOM 1064 C C . SER A 1 131 ? -0.130 -2.227 3.040 1.00 87.62 131 SER A C 1
ATOM 1066 O O . SER A 1 131 ? -0.163 -3.398 2.649 1.00 87.62 131 SER A O 1
ATOM 1068 N N . ALA A 1 132 ? -1.233 -1.561 3.346 1.00 93.38 132 ALA A N 1
ATOM 1069 C CA . ALA A 1 132 ? -2.567 -2.126 3.192 1.00 93.38 132 ALA A CA 1
ATOM 1070 C C . ALA A 1 132 ? -3.566 -1.060 2.750 1.00 93.38 132 ALA A C 1
ATOM 1072 O O . ALA A 1 132 ? -3.35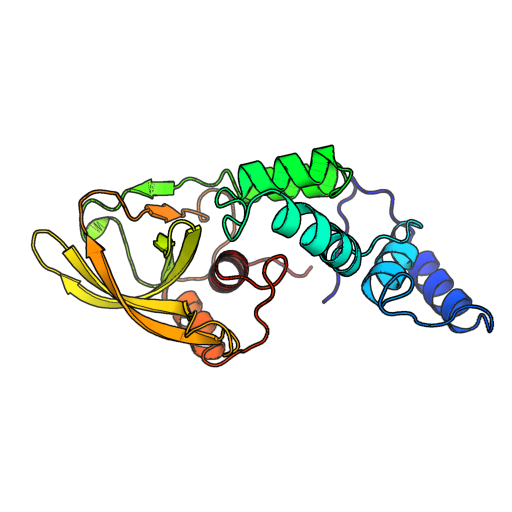0 0.124 2.985 1.00 93.38 132 ALA A O 1
ATOM 1073 N N . VAL A 1 133 ? -4.652 -1.494 2.115 1.00 95.12 133 VAL A N 1
ATOM 1074 C CA . VAL A 1 133 ? -5.772 -0.628 1.726 1.00 95.12 133 VAL A CA 1
ATOM 1075 C C . VAL A 1 133 ? -6.915 -0.842 2.706 1.00 95.12 133 VAL A C 1
ATOM 1077 O O . VAL A 1 133 ? -7.297 -1.990 2.934 1.00 95.12 133 VAL A O 1
ATOM 1080 N N . ILE A 1 134 ? -7.485 0.226 3.256 1.00 97.81 134 ILE A N 1
ATOM 1081 C CA . ILE A 1 134 ? -8.678 0.127 4.105 1.00 97.81 134 ILE A CA 1
ATOM 1082 C C . ILE A 1 134 ? -9.899 -0.136 3.229 1.00 97.81 134 ILE A C 1
ATOM 1084 O O . ILE A 1 134 ? -10.167 0.594 2.281 1.00 97.81 134 ILE A O 1
ATOM 1088 N N . LEU A 1 135 ? -10.647 -1.188 3.546 1.00 97.56 135 LEU A N 1
ATOM 1089 C CA . LEU A 1 135 ? -11.853 -1.580 2.817 1.00 97.56 135 LEU A CA 1
ATOM 1090 C C . LEU A 1 135 ? -13.133 -1.136 3.515 1.00 97.56 135 LEU A C 1
ATOM 1092 O O . LEU A 1 135 ? -14.123 -0.837 2.854 1.00 97.56 135 LEU A O 1
ATOM 1096 N N . GLU A 1 136 ? -13.133 -1.166 4.845 1.00 97.75 136 GLU A N 1
ATOM 1097 C CA . GLU A 1 136 ? -14.333 -0.972 5.654 1.00 97.75 136 GLU A CA 1
ATOM 1098 C C . GLU A 1 136 ? -13.943 -0.490 7.053 1.00 97.75 136 GLU A C 1
ATOM 1100 O O . GLU A 1 136 ? -13.050 -1.067 7.677 1.00 97.75 136 GLU A O 1
ATOM 1105 N N . MET A 1 137 ? -14.618 0.542 7.559 1.00 96.25 137 MET A N 1
ATOM 1106 C CA . MET A 1 137 ? -14.524 0.960 8.960 1.00 96.25 137 MET A CA 1
ATOM 1107 C C . MET A 1 137 ? -15.590 0.210 9.759 1.00 96.25 137 MET A C 1
ATOM 1109 O O . MET A 1 137 ? -16.777 0.414 9.530 1.00 96.25 137 MET A O 1
ATOM 1113 N N . VAL A 1 138 ? -15.169 -0.667 10.673 1.00 96.06 138 VAL A N 1
ATOM 1114 C CA . VAL A 1 138 ? -16.087 -1.546 11.412 1.00 96.06 138 VAL A CA 1
ATOM 1115 C C . VAL A 1 138 ? -16.573 -0.854 12.678 1.00 96.06 138 VAL A C 1
ATOM 1117 O O . VAL A 1 138 ? -17.774 -0.688 12.879 1.00 96.06 138 VAL A O 1
ATOM 1120 N N . LYS A 1 139 ? -15.643 -0.442 13.548 1.00 94.94 139 LYS A N 1
ATOM 1121 C CA . LYS A 1 139 ? -15.985 0.186 14.826 1.00 94.94 139 LYS A CA 1
ATOM 1122 C C . LYS A 1 139 ? -14.883 1.118 15.301 1.00 94.94 139 LYS A C 1
ATOM 1124 O O . LYS A 1 139 ? -13.717 0.739 15.335 1.00 94.94 139 LYS A O 1
ATOM 1129 N N . SER A 1 140 ? -15.269 2.322 15.708 1.00 94.38 140 SER A N 1
ATOM 1130 C CA . SER A 1 140 ? -14.367 3.256 16.379 1.00 94.38 140 SER A CA 1
ATOM 1131 C C . SER A 1 140 ? -14.517 3.138 17.890 1.00 94.38 140 SER A C 1
ATOM 1133 O O . SER A 1 140 ? -15.632 3.041 18.404 1.00 94.38 140 SER A O 1
ATOM 1135 N N . HIS A 1 141 ? -13.387 3.177 18.581 1.00 92.94 141 HIS A N 1
ATOM 1136 C CA . HIS A 1 141 ? -13.267 3.318 20.027 1.00 92.94 141 HIS A CA 1
ATOM 1137 C C . HIS A 1 141 ? -12.455 4.585 20.333 1.00 92.94 141 HIS A C 1
ATOM 1139 O O . HIS A 1 141 ? -11.942 5.218 19.411 1.00 92.94 141 HIS A O 1
ATOM 1145 N N . ASP A 1 142 ? -12.299 4.935 21.608 1.00 91.75 142 ASP A N 1
ATOM 1146 C CA . ASP A 1 142 ? -11.568 6.148 22.007 1.00 91.75 142 ASP A CA 1
ATOM 1147 C C . ASP A 1 142 ? -10.069 6.083 21.675 1.00 91.75 142 ASP A C 1
ATOM 1149 O O . ASP A 1 142 ? -9.449 7.106 21.404 1.00 91.75 142 ASP A O 1
ATOM 1153 N N . SER A 1 143 ? -9.476 4.883 21.676 1.00 94.62 143 SER A N 1
ATOM 1154 C CA . SER A 1 143 ? -8.030 4.676 21.499 1.00 94.62 143 SER A CA 1
ATOM 1155 C C . SER A 1 143 ? -7.642 3.870 20.256 1.00 94.62 143 SER A C 1
ATOM 1157 O O . SER A 1 143 ? -6.450 3.717 19.973 1.00 94.62 143 SER A O 1
ATOM 1159 N N . LEU A 1 144 ? -8.619 3.331 19.518 1.00 96.19 144 LEU A N 1
ATOM 1160 C CA . LEU A 1 144 ? -8.365 2.540 18.316 1.00 96.19 144 LEU A CA 1
ATOM 1161 C C . LEU A 1 144 ? -9.546 2.539 17.343 1.00 96.19 144 LEU A C 1
ATOM 1163 O O . LEU A 1 144 ? -10.704 2.691 17.731 1.00 96.19 144 LEU A O 1
ATOM 1167 N N . LEU A 1 145 ? -9.241 2.247 16.081 1.00 97.12 145 LEU A N 1
ATOM 1168 C CA . LEU A 1 145 ? -10.205 1.945 15.028 1.00 97.12 145 LEU A CA 1
ATOM 1169 C C . LEU A 1 145 ? -10.075 0.474 14.613 1.00 97.12 145 LEU A C 1
ATOM 1171 O O . LEU A 1 145 ? -8.998 0.028 14.219 1.00 97.12 145 LEU A O 1
ATOM 1175 N N . GLU A 1 146 ? -11.172 -0.278 14.666 1.00 97.94 146 GLU A N 1
ATOM 1176 C CA . GLU A 1 146 ? -11.273 -1.596 14.041 1.00 97.94 146 GLU A CA 1
ATOM 1177 C C . GLU A 1 146 ? -11.781 -1.438 12.602 1.00 97.94 146 GLU A C 1
ATOM 1179 O O . GLU A 1 146 ? -12.829 -0.835 12.350 1.00 97.94 146 GLU A O 1
ATOM 1184 N N . CYS A 1 147 ? -11.024 -1.968 11.647 1.00 97.50 147 CYS A N 1
ATOM 1185 C CA . CYS A 1 147 ? -11.316 -1.881 10.222 1.00 97.50 147 CYS A CA 1
ATOM 1186 C C . CYS A 1 147 ? -11.009 -3.206 9.518 1.00 97.50 147 CYS A C 1
ATOM 1188 O O . CYS A 1 147 ? -10.357 -4.096 10.069 1.00 97.50 147 CYS A O 1
ATOM 1190 N N . LYS A 1 148 ? -11.474 -3.346 8.278 1.00 98.06 148 LYS A N 1
ATOM 1191 C CA . LYS A 1 148 ? -11.019 -4.405 7.376 1.00 98.06 148 LYS A CA 1
ATOM 1192 C C . LYS A 1 148 ? -10.022 -3.836 6.388 1.00 98.06 148 LYS A C 1
ATOM 1194 O O . LYS A 1 148 ? -10.258 -2.770 5.820 1.00 98.06 148 LYS A O 1
ATOM 1199 N N . ILE A 1 149 ? -8.941 -4.569 6.150 1.00 97.50 149 ILE A N 1
ATOM 1200 C CA . ILE A 1 149 ? -7.880 -4.169 5.227 1.00 97.50 149 ILE A CA 1
ATOM 1201 C C . ILE A 1 149 ? -7.647 -5.227 4.152 1.00 97.50 149 ILE A C 1
ATOM 1203 O O . ILE A 1 149 ? -7.762 -6.420 4.422 1.00 97.50 149 ILE A O 1
ATOM 1207 N N . ALA A 1 150 ? -7.263 -4.796 2.950 1.00 94.88 150 ALA A N 1
ATOM 1208 C CA . ALA A 1 150 ? -6.691 -5.653 1.920 1.00 94.88 150 ALA A CA 1
ATOM 1209 C C . ALA A 1 150 ? -5.171 -5.517 1.895 1.00 94.88 150 ALA A C 1
ATOM 1211 O O . ALA A 1 150 ? -4.637 -4.414 1.761 1.00 94.88 150 ALA A O 1
ATOM 1212 N N . HIS A 1 151 ? -4.464 -6.643 1.942 1.00 90.69 151 HIS A N 1
ATOM 1213 C CA . HIS A 1 151 ? -3.007 -6.673 1.810 1.00 90.69 151 HIS A CA 1
ATOM 1214 C C . HIS A 1 151 ? -2.497 -8.067 1.419 1.00 90.69 151 HIS A C 1
ATOM 1216 O O . HIS A 1 151 ? -3.210 -9.065 1.548 1.00 90.69 151 HIS A O 1
ATOM 1222 N N . TYR A 1 152 ? -1.242 -8.156 0.968 1.00 81.31 152 TYR A N 1
ATOM 1223 C CA . TYR A 1 152 ? -0.560 -9.443 0.807 1.00 81.31 152 TYR A CA 1
ATOM 1224 C C . TYR A 1 152 ? -0.228 -10.055 2.173 1.00 81.31 152 TYR A C 1
ATOM 1226 O O . TYR A 1 152 ? 0.790 -9.725 2.782 1.00 81.31 152 TYR A O 1
ATOM 1234 N N . ALA A 1 153 ? -1.062 -10.985 2.628 1.00 82.81 153 ALA A N 1
ATOM 1235 C CA . ALA A 1 153 ? -0.899 -11.650 3.914 1.00 82.81 153 ALA A CA 1
ATOM 1236 C C . ALA A 1 153 ? 0.138 -12.786 3.841 1.00 82.81 153 ALA A C 1
ATOM 1238 O O . ALA A 1 153 ? 0.128 -13.615 2.919 1.00 82.81 153 ALA A O 1
ATOM 1239 N N . PHE A 1 154 ? 1.012 -12.864 4.849 1.00 74.31 154 PHE A N 1
ATOM 1240 C CA . PHE A 1 154 ? 1.947 -13.977 5.043 1.00 74.31 154 PHE A CA 1
ATOM 1241 C C . PHE A 1 154 ? 1.356 -15.016 6.002 1.00 74.31 154 PHE A C 1
ATOM 1243 O O . PHE A 1 154 ? 0.926 -14.668 7.095 1.00 74.31 154 PHE A O 1
ATOM 1250 N N . ARG A 1 155 ? 1.350 -16.301 5.613 1.00 67.50 155 ARG A N 1
ATOM 1251 C CA . ARG A 1 155 ? 0.834 -17.415 6.438 1.00 67.50 155 ARG A CA 1
ATOM 1252 C C . ARG A 1 155 ? 1.827 -18.578 6.577 1.00 67.50 155 ARG A C 1
ATOM 1254 O O . ARG A 1 155 ? 1.435 -19.742 6.501 1.00 67.50 155 ARG A O 1
ATOM 1261 N N . GLY A 1 156 ? 3.101 -18.256 6.791 1.00 58.06 156 GLY A N 1
ATOM 1262 C CA . GLY A 1 156 ? 4.150 -19.229 7.113 1.00 58.06 156 GLY A CA 1
ATOM 1263 C C . GLY A 1 156 ? 5.085 -19.568 5.950 1.00 58.06 156 GLY A C 1
ATOM 1264 O O . GLY A 1 156 ? 4.801 -19.263 4.793 1.00 58.06 156 GLY A O 1
ATOM 1265 N N . LEU A 1 157 ? 6.210 -20.211 6.285 1.00 50.28 157 LEU A N 1
ATOM 1266 C CA . LEU A 1 157 ? 7.367 -20.443 5.403 1.00 50.28 157 LEU A CA 1
ATOM 1267 C C . LEU A 1 157 ? 7.056 -21.207 4.100 1.00 50.28 157 LEU A C 1
ATOM 1269 O O . LEU A 1 157 ? 7.803 -21.083 3.136 1.00 50.28 157 LEU A O 1
ATOM 1273 N N . HIS A 1 158 ? 5.952 -21.962 4.050 1.00 47.66 158 HIS A N 1
ATOM 1274 C CA . HIS A 1 158 ? 5.616 -22.868 2.939 1.00 47.66 158 HIS A CA 1
ATOM 1275 C C . HIS A 1 158 ? 4.304 -22.525 2.218 1.00 47.66 158 HIS A C 1
ATOM 1277 O O . HIS A 1 158 ? 3.796 -23.325 1.434 1.00 47.66 158 HIS A O 1
ATOM 1283 N N . ARG A 1 159 ? 3.706 -21.358 2.489 1.00 57.34 159 ARG A N 1
ATOM 1284 C CA . ARG A 1 159 ? 2.458 -20.929 1.838 1.00 57.34 159 ARG A CA 1
ATOM 1285 C C . ARG A 1 159 ? 2.688 -19.651 1.045 1.00 57.34 159 ARG A C 1
ATOM 1287 O O . ARG A 1 159 ? 3.175 -18.662 1.586 1.00 57.34 159 ARG A O 1
ATOM 1294 N N . HIS A 1 160 ? 2.282 -19.656 -0.227 1.00 59.09 160 HIS A N 1
ATOM 1295 C CA . HIS A 1 160 ? 2.314 -18.454 -1.061 1.00 59.09 160 HIS A CA 1
ATOM 1296 C C . HIS A 1 160 ? 1.529 -17.319 -0.395 1.00 59.09 160 HIS A C 1
ATOM 1298 O O . HIS A 1 160 ? 0.383 -17.513 0.033 1.00 59.09 160 HIS A O 1
ATOM 1304 N N . ARG A 1 161 ? 2.144 -16.131 -0.333 1.00 76.88 161 ARG A N 1
ATOM 1305 C CA . ARG A 1 161 ? 1.448 -14.912 0.082 1.00 76.88 161 ARG A CA 1
ATOM 1306 C C . ARG A 1 161 ? 0.320 -14.646 -0.902 1.00 76.88 161 ARG A C 1
ATOM 1308 O O . ARG A 1 161 ? 0.504 -14.767 -2.114 1.00 76.88 161 ARG A O 1
ATOM 1315 N N . LYS A 1 162 ? -0.847 -14.298 -0.373 1.00 84.81 162 LYS A N 1
ATOM 1316 C CA . LYS A 1 162 ? -1.997 -13.928 -1.192 1.00 84.81 162 LYS A CA 1
ATOM 1317 C C . LYS A 1 162 ? -2.669 -12.689 -0.648 1.00 84.81 162 LYS A C 1
ATOM 1319 O O . LYS A 1 162 ? -2.608 -12.451 0.557 1.00 84.81 162 LYS A O 1
ATOM 1324 N N . ILE A 1 163 ? -3.323 -11.944 -1.526 1.00 84.81 163 ILE A N 1
ATOM 1325 C CA . ILE A 1 163 ? -4.121 -10.797 -1.105 1.00 84.81 163 ILE A CA 1
ATOM 1326 C C . ILE A 1 163 ? -5.322 -11.317 -0.310 1.00 84.81 163 ILE A C 1
ATOM 1328 O O . ILE A 1 163 ? -6.020 -12.235 -0.756 1.00 84.81 163 ILE A O 1
ATOM 1332 N N . ARG A 1 164 ? -5.530 -10.779 0.890 1.00 91.25 164 ARG A N 1
ATOM 1333 C CA . ARG A 1 164 ? -6.640 -11.133 1.778 1.00 91.25 164 ARG A CA 1
ATOM 1334 C C . ARG A 1 164 ? -7.279 -9.888 2.353 1.00 91.25 164 ARG A C 1
ATOM 1336 O O . ARG A 1 164 ? -6.591 -8.893 2.550 1.00 91.25 164 ARG A O 1
ATOM 1343 N N . GLU A 1 165 ? -8.564 -10.024 2.646 1.00 95.62 165 GLU A N 1
ATOM 1344 C CA . GLU A 1 165 ? -9.288 -9.161 3.563 1.00 95.62 165 GLU A CA 1
ATOM 1345 C C . GLU A 1 165 ? -9.084 -9.709 4.981 1.00 95.62 165 GLU A C 1
ATOM 1347 O O . GLU A 1 165 ? -9.338 -10.894 5.223 1.00 95.62 165 GLU A O 1
ATOM 1352 N N . GLU A 1 166 ? -8.575 -8.882 5.890 1.00 93.88 166 GLU A N 1
ATOM 1353 C CA . GLU A 1 166 ? -8.371 -9.234 7.298 1.00 93.88 166 GLU A CA 1
ATOM 1354 C C . GLU A 1 166 ? -8.832 -8.082 8.198 1.00 93.88 166 GLU A C 1
ATOM 1356 O O . GLU A 1 166 ? -8.739 -6.911 7.824 1.00 93.88 166 GLU A O 1
ATOM 1361 N N . THR A 1 167 ? -9.341 -8.415 9.385 1.00 95.88 167 THR A N 1
ATOM 1362 C CA . THR A 1 167 ? -9.627 -7.416 10.419 1.00 95.88 167 THR A CA 1
ATOM 1363 C C . THR A 1 167 ? -8.312 -6.902 10.988 1.00 95.88 167 THR A C 1
ATOM 1365 O O . THR A 1 167 ? -7.456 -7.684 11.405 1.00 95.88 167 THR A O 1
ATOM 1368 N N . PHE A 1 168 ? -8.169 -5.585 11.032 1.00 95.50 168 PHE A N 1
ATOM 1369 C CA . PHE A 1 168 ? -7.006 -4.895 11.559 1.00 95.50 168 PHE A CA 1
ATOM 1370 C C . PHE A 1 168 ? -7.442 -3.837 12.569 1.00 95.50 168 PHE A C 1
ATOM 1372 O O . PHE A 1 168 ? -8.514 -3.243 12.452 1.00 95.50 168 PHE A O 1
ATOM 1379 N N . ARG A 1 169 ? -6.609 -3.620 13.587 1.00 96.31 169 ARG A N 1
ATOM 1380 C CA . ARG A 1 169 ? -6.843 -2.615 14.624 1.00 96.31 169 ARG A CA 1
ATOM 1381 C C . ARG A 1 169 ? -5.776 -1.548 14.503 1.00 96.31 169 ARG A C 1
ATOM 1383 O O . ARG A 1 169 ? -4.594 -1.846 14.647 1.00 96.31 169 ARG A O 1
ATOM 1390 N N . ILE A 1 170 ? -6.211 -0.329 14.227 1.00 96.50 170 ILE A N 1
ATOM 1391 C CA . ILE A 1 170 ? -5.361 0.847 14.104 1.00 96.50 170 ILE A CA 1
ATOM 1392 C C . ILE A 1 170 ? -5.357 1.551 15.465 1.00 96.50 170 ILE A C 1
ATOM 1394 O O . ILE A 1 170 ? -6.370 2.159 15.813 1.00 96.50 170 ILE A O 1
ATOM 1398 N N . PRO A 1 171 ? -4.275 1.464 16.257 1.00 96.56 171 PRO A N 1
ATOM 1399 C CA . PRO A 1 171 ? -4.146 2.266 17.467 1.00 96.56 171 PRO A CA 1
ATOM 1400 C C . PRO A 1 171 ? -3.954 3.745 17.111 1.00 96.56 171 PRO A C 1
ATOM 1402 O O . PRO A 1 171 ? -3.265 4.086 16.150 1.00 96.56 171 PRO A O 1
ATOM 1405 N N . PHE A 1 172 ? -4.517 4.633 17.926 1.00 96.31 172 PHE A N 1
ATOM 1406 C CA . PHE A 1 172 ? -4.379 6.087 17.787 1.00 96.31 172 PHE A CA 1
ATOM 1407 C C . PHE A 1 172 ? -3.084 6.638 18.415 1.00 96.31 172 PHE A C 1
ATOM 1409 O O . PHE A 1 172 ? -3.006 7.781 18.857 1.00 96.31 172 PHE A O 1
ATOM 1416 N N . ASP A 1 173 ? -2.029 5.824 18.449 1.00 94.81 173 ASP A N 1
ATOM 1417 C CA . ASP A 1 173 ? -0.709 6.191 18.970 1.00 94.81 173 ASP A CA 1
ATOM 1418 C C . ASP A 1 173 ? 0.225 6.754 17.879 1.00 94.81 173 ASP A C 1
ATOM 1420 O O . ASP A 1 173 ? 1.305 7.268 18.179 1.00 94.81 173 ASP A O 1
ATOM 1424 N N . GLY A 1 174 ? -0.201 6.758 16.610 1.00 93.06 174 GLY A N 1
ATOM 1425 C CA . GLY A 1 174 ? 0.591 7.195 15.457 1.00 93.06 174 GLY A CA 1
ATOM 1426 C C . GLY A 1 174 ? 1.603 6.167 14.940 1.00 93.06 174 GLY A C 1
ATOM 1427 O O . GLY A 1 174 ? 2.416 6.504 14.076 1.00 93.06 174 GLY A O 1
ATOM 1428 N N . SER A 1 175 ? 1.571 4.928 15.442 1.00 91.56 175 SER A N 1
ATOM 1429 C CA . SER A 1 175 ? 2.388 3.819 14.925 1.00 91.56 175 SER A CA 1
ATOM 1430 C C . SER A 1 175 ? 1.976 3.391 13.512 1.00 91.56 175 SER A C 1
ATOM 1432 O O . SER A 1 175 ? 2.803 2.878 12.754 1.00 91.56 175 SER A O 1
ATOM 1434 N N . VAL A 1 176 ? 0.719 3.644 13.141 1.00 94.56 176 VAL A N 1
ATOM 1435 C CA . VAL A 1 176 ? 0.178 3.464 11.792 1.00 94.56 176 VAL A CA 1
ATOM 1436 C C . VAL A 1 176 ? 0.080 4.824 11.112 1.00 94.56 176 VAL A C 1
ATOM 1438 O O . VAL A 1 176 ? -0.371 5.798 11.717 1.00 94.56 176 VAL A O 1
ATOM 1441 N N . LYS A 1 177 ? 0.498 4.891 9.846 1.00 94.50 177 LYS A N 1
ATOM 1442 C CA . LYS A 1 177 ? 0.496 6.132 9.064 1.00 94.50 177 LYS A CA 1
ATOM 1443 C C . LYS A 1 177 ? -0.331 5.987 7.799 1.00 94.50 177 LYS A C 1
ATOM 1445 O O . LYS A 1 177 ? -0.156 5.003 7.078 1.00 94.50 177 LYS A O 1
ATOM 1450 N N . VAL A 1 178 ? -1.160 6.979 7.497 1.00 94.94 178 VAL A N 1
ATOM 1451 C CA . VAL A 1 178 ? -1.812 7.112 6.191 1.00 94.94 178 VAL A CA 1
ATOM 1452 C C . VAL A 1 178 ? -0.833 7.733 5.196 1.00 94.94 178 VAL A C 1
ATOM 1454 O O . VAL A 1 178 ? -0.070 8.632 5.545 1.00 94.94 178 VAL A O 1
ATOM 1457 N N . THR A 1 179 ? -0.802 7.209 3.973 1.00 89.50 179 THR A N 1
ATOM 1458 C CA . THR A 1 179 ? 0.034 7.735 2.887 1.00 89.50 179 THR A CA 1
ATOM 1459 C C . THR A 1 179 ? -0.816 8.590 1.958 1.00 89.50 179 THR A C 1
ATOM 1461 O O . THR A 1 179 ? -1.710 8.063 1.291 1.00 89.50 179 THR A O 1
ATOM 1464 N N . ASP A 1 180 ? -0.516 9.885 1.891 1.00 87.75 180 ASP A N 1
ATOM 1465 C CA . ASP A 1 180 ? -1.221 10.820 1.024 1.00 87.75 180 ASP A CA 1
ATOM 1466 C C . ASP A 1 180 ? -0.554 10.901 -0.354 1.00 87.75 180 ASP A C 1
ATOM 1468 O O . ASP A 1 180 ? 0.530 11.455 -0.517 1.00 87.75 180 ASP A O 1
ATOM 1472 N N . PHE A 1 181 ? -1.233 10.341 -1.354 1.00 81.69 181 PHE A N 1
ATOM 1473 C CA . PHE A 1 181 ? -0.851 10.458 -2.760 1.00 81.69 181 PHE A CA 1
ATOM 1474 C C . PHE A 1 181 ? -1.591 11.581 -3.493 1.00 81.69 181 PHE A C 1
ATOM 1476 O O . PHE A 1 181 ? -1.228 11.892 -4.623 1.00 81.69 181 PHE A O 1
ATOM 1483 N N . SER A 1 182 ? -2.645 12.148 -2.904 1.00 80.62 182 SER A N 1
ATOM 1484 C CA . SER A 1 182 ? -3.544 13.080 -3.593 1.00 80.62 182 SER A CA 1
ATOM 1485 C C . SER A 1 182 ? -2.893 14.430 -3.894 1.00 80.62 182 SER A C 1
ATOM 1487 O O . SER A 1 182 ? -3.266 15.073 -4.871 1.00 80.62 182 SER A O 1
ATOM 1489 N N . THR A 1 183 ? -1.884 14.808 -3.105 1.00 80.69 183 THR A N 1
ATOM 1490 C CA . THR A 1 183 ? -1.096 16.030 -3.307 1.00 80.69 183 THR A CA 1
ATOM 1491 C C . THR A 1 183 ? -0.313 16.003 -4.627 1.00 80.69 183 THR A C 1
ATOM 1493 O O . THR A 1 183 ? -0.325 16.979 -5.372 1.00 80.69 183 THR A O 1
ATOM 1496 N N . ASP A 1 184 ? 0.327 14.875 -4.950 1.00 76.19 184 ASP A N 1
ATOM 1497 C CA . ASP A 1 184 ? 1.272 14.779 -6.076 1.00 76.19 184 ASP A CA 1
ATOM 1498 C C . ASP A 1 184 ? 0.749 13.947 -7.261 1.00 76.19 184 ASP A C 1
ATOM 1500 O O . ASP A 1 184 ? 1.332 13.963 -8.349 1.00 76.19 184 ASP A O 1
ATOM 1504 N N . TYR A 1 185 ? -0.334 13.185 -7.072 1.00 76.81 185 TYR A N 1
ATOM 1505 C CA . TYR A 1 185 ? -0.824 12.219 -8.054 1.00 76.81 185 TYR A CA 1
ATOM 1506 C C . TYR A 1 185 ? -2.339 12.266 -8.219 1.00 76.81 185 TYR A C 1
ATOM 1508 O O . TYR A 1 185 ? -3.108 12.484 -7.288 1.00 76.81 185 TYR A O 1
ATOM 1516 N N . THR A 1 186 ? -2.794 11.928 -9.425 1.00 77.06 186 THR A N 1
ATOM 1517 C CA . THR A 1 186 ? -4.211 11.651 -9.655 1.00 77.06 186 THR A CA 1
ATOM 1518 C C . THR A 1 186 ? -4.592 10.316 -9.012 1.00 77.06 186 THR A C 1
ATOM 1520 O O . THR A 1 186 ? -4.005 9.273 -9.318 1.00 77.06 186 THR A O 1
ATOM 1523 N N . VAL A 1 187 ? -5.612 10.329 -8.154 1.00 84.31 187 VAL A N 1
ATOM 1524 C CA . VAL A 1 187 ? -6.082 9.148 -7.418 1.00 84.31 187 VAL A CA 1
ATOM 1525 C C . VAL A 1 187 ? -7.502 8.733 -7.813 1.00 84.31 187 VAL A C 1
ATOM 1527 O O . VAL A 1 187 ? -8.275 9.505 -8.388 1.00 84.31 187 VAL A O 1
ATOM 1530 N N . TYR A 1 188 ? -7.830 7.469 -7.561 1.00 85.62 188 TYR A N 1
ATOM 1531 C CA . TYR A 1 188 ? -9.194 6.945 -7.605 1.00 85.62 188 TYR A CA 1
ATOM 1532 C C . TYR A 1 188 ? -9.998 7.418 -6.392 1.00 85.62 188 TYR A C 1
ATOM 1534 O O . TYR A 1 188 ? -9.428 7.659 -5.327 1.00 85.62 188 TYR A O 1
ATOM 1542 N N . ALA A 1 189 ? -11.317 7.545 -6.568 1.00 94.12 189 ALA A N 1
ATOM 1543 C CA . ALA A 1 189 ? -12.225 7.843 -5.465 1.00 94.12 189 ALA A CA 1
ATOM 1544 C C . ALA A 1 189 ? -12.195 6.697 -4.434 1.00 94.12 189 ALA A C 1
ATOM 1546 O O . ALA A 1 189 ? -12.000 5.545 -4.843 1.00 94.12 189 ALA A O 1
ATOM 1547 N N . PRO A 1 190 ? -12.387 6.979 -3.134 1.00 96.69 190 PRO A N 1
ATOM 1548 C CA . PRO A 1 190 ? -12.326 5.987 -2.057 1.00 96.69 190 PRO A CA 1
ATOM 1549 C C . PRO A 1 190 ? -13.027 4.655 -2.367 1.00 96.69 190 PRO A C 1
ATOM 1551 O O . PRO A 1 190 ? -12.425 3.585 -2.254 1.00 96.69 190 PRO A O 1
ATOM 1554 N N . GLU A 1 191 ? -14.264 4.703 -2.853 1.00 96.44 191 GLU A N 1
ATOM 1555 C CA . GLU A 1 191 ? -15.087 3.530 -3.160 1.00 96.44 191 GLU A CA 1
ATOM 1556 C C . GLU A 1 191 ? -14.502 2.703 -4.311 1.00 96.44 191 GLU A C 1
ATOM 1558 O O . GLU A 1 191 ? -14.484 1.470 -4.259 1.00 96.44 191 GLU A O 1
ATOM 1563 N N . GLU A 1 192 ? -13.963 3.371 -5.333 1.00 92.25 192 GLU A N 1
ATOM 1564 C CA . GLU A 1 192 ? -13.308 2.706 -6.458 1.00 92.25 192 GLU A CA 1
ATOM 1565 C C . GLU A 1 192 ? -11.999 2.039 -6.010 1.00 92.25 192 GLU A C 1
ATOM 1567 O O . GLU A 1 192 ? -11.691 0.926 -6.440 1.00 92.25 192 GLU A O 1
ATOM 1572 N N . VAL A 1 193 ? -11.246 2.656 -5.092 1.00 91.88 193 VAL A N 1
ATOM 1573 C CA . VAL A 1 193 ? -10.051 2.035 -4.494 1.00 91.88 193 VAL A CA 1
ATOM 1574 C C . VAL A 1 193 ? -10.417 0.740 -3.765 1.00 91.88 193 VAL A C 1
ATOM 1576 O O . VAL A 1 193 ? -9.751 -0.284 -3.958 1.00 91.88 193 VAL A O 1
ATOM 1579 N N . VAL A 1 194 ? -11.493 0.756 -2.970 1.00 95.75 194 VAL A N 1
ATOM 1580 C CA . VAL A 1 194 ? -12.009 -0.428 -2.264 1.00 95.75 194 VAL A CA 1
ATOM 1581 C C . VAL A 1 194 ? -12.436 -1.516 -3.249 1.00 95.75 194 VAL A C 1
ATOM 1583 O O . VAL A 1 194 ? -12.070 -2.683 -3.088 1.00 95.75 194 VAL A O 1
ATOM 1586 N N . GLU A 1 195 ? -13.169 -1.155 -4.302 1.00 89.06 195 GLU A N 1
ATOM 1587 C CA . GLU A 1 195 ? -13.613 -2.100 -5.328 1.00 89.06 195 GLU A CA 1
ATOM 1588 C C . GLU A 1 195 ? -12.420 -2.746 -6.056 1.00 89.06 195 GLU A C 1
ATOM 1590 O O . GLU A 1 195 ? -12.380 -3.963 -6.262 1.00 89.06 195 GLU A O 1
ATOM 1595 N N . ARG A 1 196 ? -11.405 -1.949 -6.409 1.00 90.00 196 ARG A N 1
ATOM 1596 C CA . ARG A 1 196 ? -10.155 -2.430 -7.017 1.00 90.00 196 ARG A CA 1
ATOM 1597 C C . ARG A 1 196 ? -9.424 -3.401 -6.096 1.00 90.00 196 ARG A C 1
ATOM 1599 O O . ARG A 1 196 ? -8.991 -4.461 -6.552 1.00 90.00 196 ARG A O 1
ATOM 1606 N N . ALA A 1 197 ? -9.322 -3.077 -4.810 1.00 87.75 197 ALA A N 1
ATOM 1607 C CA . ALA A 1 197 ? -8.697 -3.948 -3.825 1.00 87.75 197 ALA A CA 1
ATOM 1608 C C . ALA A 1 197 ? -9.452 -5.283 -3.684 1.00 87.75 197 ALA A C 1
ATOM 1610 O O . ALA A 1 197 ? -8.834 -6.351 -3.716 1.00 87.75 197 ALA A O 1
ATOM 1611 N N . ARG A 1 198 ? -10.792 -5.243 -3.630 1.00 91.81 198 ARG A N 1
ATOM 1612 C CA . ARG A 1 198 ? -11.646 -6.441 -3.564 1.00 91.81 198 ARG A CA 1
ATOM 1613 C C . ARG A 1 198 ? -11.527 -7.331 -4.803 1.00 91.81 198 ARG A C 1
ATOM 1615 O O . ARG A 1 198 ? -11.429 -8.549 -4.664 1.00 91.81 198 ARG A O 1
ATOM 1622 N N . ARG A 1 199 ? -11.415 -6.748 -6.005 1.00 86.00 199 ARG A N 1
ATOM 1623 C CA . ARG A 1 199 ? -11.181 -7.483 -7.271 1.00 86.00 199 ARG A CA 1
ATOM 1624 C C . ARG A 1 199 ? -9.902 -8.328 -7.272 1.00 86.00 199 ARG A C 1
ATOM 1626 O O . ARG A 1 199 ? -9.755 -9.233 -8.091 1.00 86.00 199 ARG A O 1
ATOM 1633 N N . LYS A 1 200 ? -8.964 -8.023 -6.378 1.00 81.56 200 LYS A N 1
ATOM 1634 C CA . LYS A 1 200 ? -7.643 -8.649 -6.292 1.00 81.56 200 LYS A CA 1
ATOM 1635 C C . LYS A 1 200 ? -7.506 -9.651 -5.145 1.00 81.56 200 LYS A C 1
ATOM 1637 O O . LYS A 1 200 ? -6.466 -10.304 -5.034 1.00 81.56 200 LYS A O 1
ATOM 1642 N N . LEU A 1 201 ? -8.549 -9.829 -4.332 1.00 87.69 201 LEU A N 1
ATOM 1643 C CA . LEU A 1 201 ? -8.573 -10.833 -3.270 1.00 87.69 201 LEU A CA 1
ATOM 1644 C C . LEU A 1 201 ? -8.258 -12.229 -3.826 1.00 87.69 201 LEU A C 1
ATOM 1646 O O . LEU A 1 201 ? -8.793 -12.668 -4.839 1.00 87.69 201 LEU A O 1
ATOM 1650 N N . GLY A 1 202 ? -7.360 -12.941 -3.148 1.00 79.69 202 GLY A N 1
ATOM 1651 C CA . GLY A 1 202 ? -6.921 -14.275 -3.541 1.00 79.69 202 GLY A CA 1
ATOM 1652 C C . GLY A 1 202 ? -5.762 -14.326 -4.542 1.00 79.69 202 GLY A C 1
ATOM 1653 O O . GLY A 1 202 ? -5.224 -15.420 -4.728 1.00 79.69 202 GLY A O 1
ATOM 1654 N N . GLU A 1 203 ? -5.321 -13.205 -5.131 1.00 82.88 203 GLU A N 1
ATOM 1655 C CA . GLU A 1 203 ? -4.146 -13.179 -6.017 1.00 82.88 203 GLU A CA 1
ATOM 1656 C C . GLU A 1 203 ? -2.893 -13.676 -5.280 1.00 82.88 203 GLU A C 1
ATOM 1658 O O . GLU A 1 203 ? -2.594 -13.224 -4.178 1.00 82.88 203 GLU A O 1
ATOM 1663 N N . LYS A 1 204 ? -2.159 -14.617 -5.893 1.00 77.44 204 LYS A N 1
ATOM 1664 C CA . LYS A 1 204 ? -0.988 -15.300 -5.301 1.00 77.44 204 LYS A CA 1
ATOM 1665 C C . LYS A 1 204 ? 0.347 -14.896 -5.931 1.00 77.44 204 LYS A C 1
ATOM 1667 O O . LYS A 1 204 ? 1.366 -15.523 -5.663 1.00 77.44 204 LYS A O 1
ATOM 1672 N N . ARG A 1 205 ? 0.349 -13.884 -6.802 1.00 67.38 205 ARG A N 1
ATOM 1673 C CA . ARG A 1 205 ? 1.518 -13.479 -7.603 1.00 67.38 205 ARG A CA 1
ATOM 1674 C C . ARG A 1 205 ? 2.508 -12.611 -6.821 1.00 67.38 205 ARG A C 1
ATOM 1676 O O . ARG A 1 205 ? 3.194 -11.801 -7.434 1.00 67.38 205 ARG A O 1
ATOM 1683 N N . TYR A 1 206 ? 2.549 -12.750 -5.497 1.00 66.69 206 TYR A N 1
ATOM 1684 C CA . TYR A 1 206 ? 3.434 -11.958 -4.654 1.00 66.69 206 TYR A CA 1
ATOM 1685 C C . TYR A 1 206 ? 4.885 -12.106 -5.114 1.00 66.69 206 TYR A C 1
ATOM 1687 O O . TYR A 1 206 ? 5.394 -13.222 -5.228 1.00 66.69 206 TYR A O 1
ATOM 1695 N N . ASP A 1 207 ? 5.542 -10.971 -5.310 1.00 61.53 207 ASP A N 1
ATOM 1696 C CA . ASP A 1 207 ? 6.970 -10.871 -5.572 1.00 61.53 207 ASP A CA 1
ATOM 1697 C C . ASP A 1 207 ? 7.523 -9.714 -4.748 1.00 61.53 207 ASP A C 1
ATOM 1699 O O . ASP A 1 207 ? 7.000 -8.603 -4.806 1.00 61.53 207 ASP A O 1
ATOM 1703 N N . HIS A 1 208 ? 8.595 -9.964 -4.002 1.00 55.78 208 HIS A N 1
ATOM 1704 C CA . HIS A 1 208 ? 9.131 -9.004 -3.038 1.00 55.78 208 HIS A CA 1
ATOM 1705 C C . HIS A 1 208 ? 9.576 -7.668 -3.659 1.00 55.78 208 HIS A C 1
ATOM 1707 O O . HIS A 1 208 ? 9.698 -6.685 -2.941 1.00 55.78 208 HIS A O 1
ATOM 1713 N N . PHE A 1 209 ? 9.812 -7.618 -4.972 1.00 50.97 209 PHE A N 1
ATOM 1714 C CA . PHE A 1 209 ? 10.388 -6.451 -5.634 1.00 50.97 209 PHE A CA 1
ATOM 1715 C C . PHE A 1 209 ? 9.534 -5.888 -6.778 1.00 50.97 209 PHE A C 1
ATOM 1717 O O . PHE A 1 209 ? 9.919 -4.909 -7.412 1.00 50.97 209 PHE A O 1
ATOM 1724 N N . SER A 1 210 ? 8.464 -6.567 -7.183 1.00 49.59 210 SER A N 1
ATOM 1725 C CA . SER A 1 210 ? 7.601 -6.118 -8.289 1.00 49.59 210 SER A CA 1
ATOM 1726 C C . SER A 1 210 ? 6.118 -6.334 -8.055 1.00 49.59 210 SER A C 1
ATOM 1728 O O . SER A 1 210 ? 5.309 -5.847 -8.843 1.00 49.59 210 SER A O 1
ATOM 1730 N N . ASN A 1 211 ? 5.745 -7.050 -6.997 1.00 58.28 211 ASN A N 1
ATOM 1731 C CA . ASN A 1 211 ? 4.350 -7.283 -6.666 1.00 58.28 211 ASN A CA 1
ATOM 1732 C C . ASN A 1 211 ? 4.198 -7.559 -5.167 1.00 58.28 211 ASN A C 1
ATOM 1734 O O . ASN A 1 211 ? 3.787 -8.643 -4.749 1.00 58.28 211 ASN A O 1
ATOM 1738 N N . ASP A 1 212 ? 4.601 -6.581 -4.364 1.00 68.69 212 ASP A N 1
ATOM 1739 C CA . ASP A 1 212 ? 4.468 -6.603 -2.912 1.00 68.69 212 ASP A CA 1
ATOM 1740 C C . ASP A 1 212 ? 3.200 -5.855 -2.451 1.00 68.69 212 ASP A C 1
ATOM 1742 O O . ASP A 1 212 ? 2.343 -5.448 -3.243 1.00 68.69 212 ASP A O 1
ATOM 1746 N N . SER A 1 213 ? 3.070 -5.682 -1.138 1.00 74.25 213 SER A N 1
ATOM 1747 C CA . SER A 1 213 ? 1.985 -4.930 -0.507 1.00 74.25 213 SER A CA 1
ATOM 1748 C C . SER A 1 213 ? 1.908 -3.465 -0.945 1.00 74.25 213 SER A C 1
ATOM 1750 O O . SER A 1 213 ? 0.808 -2.959 -1.156 1.00 74.25 213 SER A O 1
ATOM 1752 N N . SER A 1 214 ? 3.044 -2.784 -1.104 1.00 74.06 214 SER A N 1
ATOM 1753 C CA . SER A 1 214 ? 3.103 -1.371 -1.497 1.00 74.06 214 SER A CA 1
ATOM 1754 C C . SER A 1 214 ? 2.733 -1.186 -2.965 1.00 74.06 214 SER A C 1
ATOM 1756 O O . SER A 1 214 ? 2.062 -0.221 -3.327 1.00 74.06 214 SER A O 1
ATOM 1758 N N . HIS A 1 215 ? 3.138 -2.115 -3.832 1.00 69.81 215 HIS A N 1
ATOM 1759 C CA . HIS A 1 215 ? 2.729 -2.141 -5.236 1.00 69.81 215 HIS A CA 1
ATOM 1760 C C . HIS A 1 215 ? 1.227 -2.381 -5.375 1.00 69.81 215 HIS A C 1
ATOM 1762 O O . HIS A 1 215 ? 0.560 -1.654 -6.110 1.00 69.81 215 HIS A O 1
ATOM 1768 N N . PHE A 1 216 ? 0.687 -3.358 -4.642 1.00 77.69 216 PHE A N 1
ATOM 1769 C CA . PHE A 1 216 ? -0.750 -3.614 -4.615 1.00 77.69 216 PHE A CA 1
ATOM 1770 C C . PHE A 1 216 ? -1.542 -2.388 -4.139 1.00 77.69 216 PHE A C 1
ATOM 1772 O O . PHE A 1 216 ? -2.482 -1.969 -4.816 1.00 77.69 216 PHE A O 1
ATOM 1779 N N . ALA A 1 217 ? -1.138 -1.780 -3.021 1.00 81.81 217 ALA A N 1
ATOM 1780 C CA . ALA A 1 217 ? -1.813 -0.612 -2.468 1.00 81.81 217 ALA A CA 1
ATOM 1781 C C . ALA A 1 217 ? -1.798 0.571 -3.452 1.00 81.81 217 ALA A C 1
ATOM 1783 O O . ALA A 1 217 ? -2.853 1.113 -3.786 1.00 81.81 217 ALA A O 1
ATOM 1784 N N . ARG A 1 218 ? -0.626 0.902 -4.017 1.00 77.00 218 ARG A N 1
ATOM 1785 C CA . ARG A 1 218 ? -0.487 1.951 -5.043 1.00 77.00 218 ARG A CA 1
ATOM 1786 C C . ARG A 1 218 ? -1.319 1.661 -6.288 1.00 77.00 218 ARG A C 1
ATOM 1788 O O . ARG A 1 218 ? -1.953 2.571 -6.810 1.00 77.00 218 ARG A O 1
ATOM 1795 N N . TRP A 1 219 ? -1.368 0.408 -6.746 1.00 82.00 219 TRP A N 1
ATOM 1796 C CA . TRP A 1 219 ? -2.225 0.021 -7.868 1.00 82.00 219 TRP A CA 1
ATOM 1797 C C . TRP A 1 219 ? -3.707 0.268 -7.562 1.00 82.00 219 TRP A C 1
ATOM 1799 O O . TRP A 1 219 ? -4.448 0.655 -8.462 1.00 82.00 219 TRP A O 1
ATOM 1809 N N . CYS A 1 220 ? -4.153 0.084 -6.318 1.00 78.44 220 CYS A N 1
ATOM 1810 C CA . CYS A 1 220 ? -5.531 0.390 -5.941 1.00 78.44 220 CYS A CA 1
ATOM 1811 C C . CYS A 1 220 ? -5.805 1.903 -5.965 1.00 78.44 220 CYS A C 1
ATOM 1813 O O . CYS A 1 220 ? -6.828 2.295 -6.517 1.00 78.44 220 CYS A O 1
ATOM 1815 N N . LYS A 1 221 ? -4.899 2.738 -5.428 1.00 81.69 221 LYS A N 1
ATOM 1816 C CA . LYS A 1 221 ? -5.118 4.188 -5.229 1.00 81.69 221 LYS A CA 1
ATOM 1817 C C . LYS A 1 221 ? -4.816 5.060 -6.451 1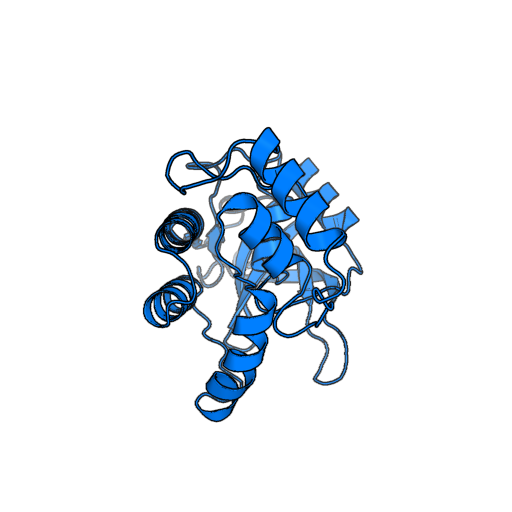.00 81.69 221 LYS A C 1
ATOM 1819 O O . LYS A 1 221 ? -5.543 6.015 -6.695 1.00 81.69 221 LYS A O 1
ATOM 1824 N N . LEU A 1 222 ? -3.768 4.767 -7.219 1.00 76.56 222 LEU A N 1
ATOM 1825 C CA . LEU A 1 222 ? -3.252 5.683 -8.244 1.00 76.56 222 LEU A CA 1
ATOM 1826 C C . LEU A 1 222 ? -3.905 5.481 -9.618 1.00 76.56 222 LEU A C 1
ATOM 1828 O O . LEU A 1 222 ? -3.880 4.378 -10.173 1.00 76.56 222 LEU A O 1
ATOM 1832 N N . LYS A 1 223 ? -4.362 6.580 -10.232 1.00 69.94 223 LYS A N 1
ATOM 1833 C CA . LYS A 1 223 ? -4.691 6.654 -11.663 1.00 69.94 223 LYS A CA 1
ATOM 1834 C C . LYS A 1 223 ? -3.409 6.875 -12.455 1.00 69.94 223 LYS A C 1
ATOM 1836 O O . LYS A 1 223 ? -3.109 7.970 -12.918 1.00 69.94 223 LYS A O 1
ATOM 1841 N N . LEU A 1 224 ? -2.624 5.815 -12.610 1.00 58.16 224 LEU A N 1
ATOM 1842 C CA . LEU A 1 224 ? -1.492 5.846 -13.528 1.00 58.16 224 LEU A CA 1
ATOM 1843 C C . LEU A 1 224 ? -2.053 5.824 -14.956 1.00 58.16 224 LEU A C 1
ATOM 1845 O O . LEU A 1 224 ? -2.415 4.757 -15.459 1.00 58.16 224 LEU A O 1
ATOM 1849 N N . TYR A 1 225 ? -2.186 7.002 -15.575 1.00 36.88 225 TYR A N 1
ATOM 1850 C CA . TYR A 1 225 ? -2.617 7.129 -16.965 1.00 36.88 225 TYR A CA 1
ATOM 1851 C C . TYR A 1 225 ? -1.727 6.252 -17.846 1.00 36.88 225 TYR A C 1
ATOM 1853 O O . TYR A 1 225 ? -0.525 6.478 -17.990 1.00 36.88 225 TYR A O 1
ATOM 1861 N N . ARG A 1 226 ? -2.337 5.227 -18.441 1.00 30.48 226 ARG A N 1
ATOM 1862 C CA . ARG A 1 226 ? -1.789 4.571 -19.620 1.00 30.48 226 ARG A CA 1
ATOM 1863 C C . ARG A 1 226 ? -2.174 5.427 -20.810 1.00 30.48 226 ARG A C 1
ATOM 1865 O O . ARG A 1 226 ? -3.143 5.114 -21.493 1.00 30.48 226 ARG A O 1
ATOM 1872 N N . ASN A 1 227 ? -1.441 6.518 -21.005 1.00 23.14 227 ASN A N 1
ATOM 1873 C CA . ASN A 1 227 ? -1.369 7.084 -22.342 1.00 23.14 227 ASN A CA 1
ATOM 1874 C C . ASN A 1 227 ? -0.654 6.075 -23.228 1.00 23.14 227 ASN A C 1
ATOM 1876 O O . ASN A 1 227 ? 0.322 5.453 -22.752 1.00 23.14 227 ASN A O 1
#

InterPro domains:
  IPR007053 LRAT domain [PF04970] (6-50)
  IPR007053 LRAT domain [PS51934] (1-55)
  IPR051496 H-rev107 Phospholipase/Acyltransferase [PTHR13943] (4-63)

Radius of gyration: 19.91 Å; Cα contacts (8 Å, |Δi|>4): 355; chains: 1; bounding box: 41×39×59 Å

Nearest PDB structures (foldseek):
  5udm-assembly1_B  TM=3.232E-01  e=6.601E-01  Streptococcus pyogenes MGAS5005
  5udn-assembly1_B  TM=3.407E-01  e=9.369E-01  Streptococcus pyogenes MGAS5005
  4lv8-assembly2_A  TM=3.534E-01  e=1.255E+00  Toxoplasma gondii type I
  4lv5-assembly2_A  TM=3.024E-01  e=8.337E-01  Toxoplasma gondii

pLDDT: mean 70.06, std 20.2, range [23.14, 98.06]

Mean predicted aligned error: 13.18 Å

Sequence (227 aa):
MVYKYSDTIDHFSPKEIVTRAVTTKSNPDFKYNLLNNNCEHFTTWCVTGQGLSLQIRKIRMVKGLFANQGFQGIGDETLRNKIEFEKGMLCAPCFERNEKILNVTKQPIKSKSDVEIGDIITYTYYRCWHSAVILEMVKSHDSLLECKIAHYAFRGLHRHRKIREETFRIPFDGSVKVTDFSTDYTVYAPEEVVERARRKLGEKRYDHFSNDSSHFARWCKLKLYRN